Protein AF-A0A952RL62-F1 (afdb_monomer_lite)

Secondary structure (DSSP, 8-state):
--HHHHHHHHHHHHHHHHHHHHHHHHHHHHH-TT----HHHHHHHHHSHHHHHHHSTTTHHHHHHHHHSS--GGGHHHHHHHHHHHHHTTSS-HHHHHHHHHHHHHTT---HHHHHHHHHHHHHHSPPPP-PPPEEEEEE-STTEEEEEEEEEEETTTTEEEEEEEEEETTEEEEEEEEEEE-TTTTT-TTSTTHHHHHHHHHHHHHHHGGGTTT---

Sequence (218 aa):
MSSDFAKSWLDDDALARKRERVDVVADELERSPGAFDDPDLRRFIADHIVEIDAAAKGRWRRAMDLLSGWLHPELGHLIVVAGARVLRAGLASPDELRAWIRARRSHGWVDDSWVVPLEGIIEEHAPKPFAWPAFETPRPLDGGRSWTATFDSYDQHHEVCHYLVRIFEGEHRVGELMAEVGLEFAGDDWTAPGFLPELTERIARAAAATRSVAGSVA

pLDDT: mean 87.39, std 11.85, range [35.47, 98.5]

Structure (mmCIF, N/CA/C/O backbone):
data_AF-A0A952RL62-F1
#
_entry.id   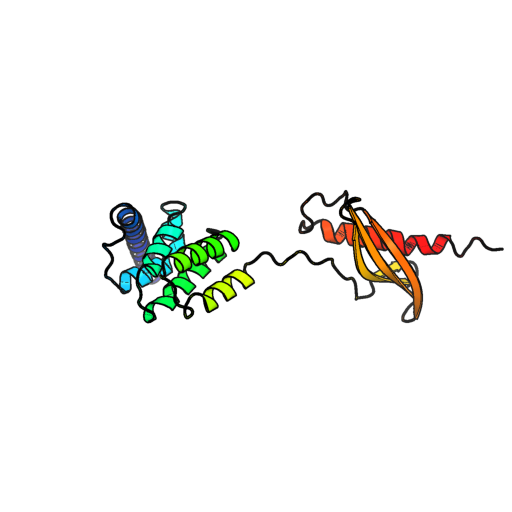AF-A0A952RL62-F1
#
loop_
_atom_site.group_PDB
_atom_site.id
_atom_site.type_symbol
_atom_site.label_atom_id
_atom_site.label_alt_id
_atom_site.label_comp_id
_atom_site.label_asym_id
_atom_site.label_entity_id
_atom_site.label_seq_id
_atom_site.pdbx_PDB_ins_code
_atom_site.Cartn_x
_atom_site.Cartn_y
_atom_site.Cartn_z
_atom_site.occupancy
_atom_site.B_iso_or_equiv
_atom_site.auth_seq_id
_atom_site.auth_comp_id
_atom_site.auth_asym_id
_atom_site.auth_atom_id
_atom_site.pdbx_PDB_model_num
ATOM 1 N N . MET A 1 1 ? 50.068 -7.725 -1.805 1.00 55.88 1 MET A N 1
ATOM 2 C CA . MET A 1 1 ? 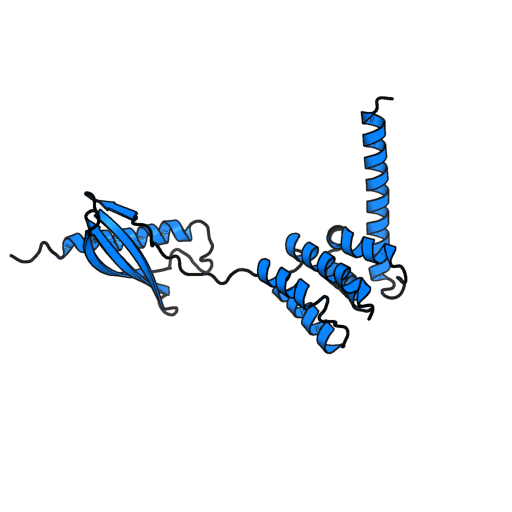48.669 -7.253 -1.892 1.00 55.88 1 MET A CA 1
ATOM 3 C C . MET A 1 1 ? 47.838 -8.101 -0.951 1.00 55.88 1 MET A C 1
ATOM 5 O O . MET A 1 1 ? 47.923 -9.317 -1.059 1.00 55.88 1 MET A O 1
ATOM 9 N N . SER A 1 2 ? 47.122 -7.492 -0.001 1.00 74.12 2 SER A N 1
ATOM 10 C CA . SER A 1 2 ? 46.172 -8.235 0.841 1.00 74.12 2 SER A CA 1
ATOM 11 C C . SER A 1 2 ? 44.994 -8.710 -0.015 1.00 74.12 2 SER A C 1
ATOM 13 O O . SER A 1 2 ? 44.588 -7.996 -0.934 1.00 74.12 2 SER A O 1
ATOM 15 N N . SER A 1 3 ? 44.443 -9.885 0.292 1.00 71.62 3 SER A N 1
ATOM 16 C CA . SER A 1 3 ? 43.243 -10.436 -0.357 1.00 71.62 3 SER A CA 1
ATOM 17 C C . SER A 1 3 ? 42.070 -9.445 -0.345 1.00 71.62 3 SER A C 1
ATOM 19 O O . SER A 1 3 ? 41.319 -9.364 -1.314 1.00 71.62 3 SER A O 1
ATOM 21 N N . ASP A 1 4 ? 41.959 -8.636 0.711 1.00 79.56 4 ASP A N 1
ATOM 22 C CA . ASP A 1 4 ? 40.889 -7.644 0.862 1.00 79.56 4 ASP A CA 1
ATOM 23 C C . ASP A 1 4 ? 41.017 -6.481 -0.129 1.00 79.56 4 ASP A C 1
ATOM 25 O O . ASP A 1 4 ? 40.018 -5.980 -0.635 1.00 79.56 4 ASP A O 1
ATOM 29 N N . PHE A 1 5 ? 42.250 -6.092 -0.474 1.00 73.56 5 PHE A N 1
ATOM 30 C CA . PHE A 1 5 ? 42.498 -5.035 -1.456 1.00 73.56 5 PHE A CA 1
ATOM 31 C C . PHE A 1 5 ? 42.121 -5.487 -2.872 1.00 73.56 5 PHE A C 1
ATOM 33 O O . PHE A 1 5 ? 41.500 -4.736 -3.616 1.00 73.56 5 PHE A O 1
ATOM 40 N N . ALA A 1 6 ? 42.466 -6.725 -3.242 1.00 56.62 6 ALA A N 1
ATOM 41 C CA . ALA A 1 6 ? 42.110 -7.278 -4.549 1.00 56.62 6 ALA A CA 1
ATOM 42 C C . ALA A 1 6 ? 40.590 -7.443 -4.702 1.00 56.62 6 ALA A C 1
ATOM 44 O O . ALA A 1 6 ? 40.053 -7.154 -5.767 1.00 56.62 6 ALA A O 1
ATOM 45 N N . LYS A 1 7 ? 39.899 -7.852 -3.630 1.00 70.44 7 LYS A N 1
ATOM 46 C CA . LYS A 1 7 ? 38.437 -7.939 -3.607 1.00 70.44 7 LYS A CA 1
ATOM 47 C C . LYS A 1 7 ? 37.783 -6.563 -3.764 1.00 70.44 7 LYS A C 1
ATOM 49 O O . LYS A 1 7 ? 36.968 -6.401 -4.660 1.00 70.44 7 LYS A O 1
ATOM 54 N N . SER A 1 8 ? 38.210 -5.572 -2.975 1.00 76.31 8 SER A N 1
ATOM 55 C CA . SER A 1 8 ? 37.704 -4.194 -3.080 1.00 76.31 8 SER A CA 1
ATOM 56 C C . SER A 1 8 ? 37.887 -3.623 -4.487 1.00 76.31 8 SER A C 1
ATOM 58 O O . SER A 1 8 ? 36.965 -3.036 -5.035 1.00 76.31 8 SER A O 1
ATOM 60 N N . TRP A 1 9 ? 39.056 -3.833 -5.100 1.00 71.88 9 TRP A N 1
ATOM 61 C CA . TRP A 1 9 ? 39.333 -3.327 -6.444 1.00 71.88 9 TRP A CA 1
ATOM 62 C C . TRP A 1 9 ? 38.469 -3.994 -7.529 1.00 71.88 9 TRP A C 1
ATOM 64 O O . TRP A 1 9 ? 38.011 -3.318 -8.447 1.00 71.88 9 TRP A O 1
ATOM 74 N N . LEU A 1 10 ? 38.219 -5.306 -7.424 1.00 64.12 10 LEU A N 1
ATOM 75 C CA . LEU A 1 10 ? 37.325 -6.020 -8.345 1.00 64.12 10 LEU A CA 1
ATOM 76 C C . LEU A 1 10 ? 35.863 -5.582 -8.185 1.00 64.12 10 LEU A C 1
ATOM 78 O O . LEU A 1 10 ? 35.156 -5.459 -9.185 1.00 64.12 10 LEU A O 1
ATOM 82 N N . ASP A 1 11 ? 35.428 -5.325 -6.950 1.00 82.75 11 ASP A N 1
ATOM 83 C CA . ASP A 1 11 ? 34.088 -4.812 -6.661 1.00 82.75 11 ASP A CA 1
ATOM 84 C C . ASP A 1 11 ? 33.907 -3.394 -7.251 1.00 82.75 11 ASP A C 1
ATOM 86 O O . ASP A 1 11 ? 32.888 -3.114 -7.888 1.00 82.75 11 ASP A O 1
ATOM 90 N N . ASP A 1 12 ? 34.923 -2.529 -7.135 1.00 76.88 12 ASP A N 1
ATOM 91 C CA . ASP A 1 12 ? 34.917 -1.166 -7.686 1.00 76.88 12 ASP A CA 1
ATOM 92 C C . ASP A 1 12 ? 34.893 -1.146 -9.229 1.00 76.88 12 ASP A C 1
ATOM 94 O O . ASP A 1 12 ? 34.115 -0.397 -9.828 1.00 76.88 12 ASP A O 1
ATOM 98 N N . ASP A 1 13 ? 35.698 -1.986 -9.893 1.00 74.94 13 ASP A N 1
ATOM 99 C CA . ASP A 1 13 ? 35.703 -2.107 -11.363 1.00 74.94 13 ASP A CA 1
ATOM 100 C C . ASP A 1 13 ? 34.364 -2.653 -11.888 1.00 74.94 13 ASP A C 1
ATOM 102 O O . ASP A 1 13 ? 33.808 -2.142 -12.864 1.00 74.94 13 ASP A O 1
ATOM 106 N N . ALA A 1 14 ? 33.781 -3.643 -11.203 1.00 77.94 14 ALA A N 1
ATOM 107 C CA . ALA A 1 14 ? 32.463 -4.167 -11.548 1.00 77.94 14 ALA A CA 1
ATOM 108 C C . ALA A 1 14 ? 31.363 -3.099 -11.416 1.00 77.94 14 ALA A C 1
ATOM 110 O O . ALA A 1 14 ? 30.495 -2.991 -12.290 1.00 77.94 14 ALA A O 1
ATOM 111 N N . LEU A 1 15 ? 31.410 -2.277 -10.363 1.00 78.19 15 LEU A N 1
ATOM 112 C CA . LEU A 1 15 ? 30.489 -1.155 -10.168 1.00 78.19 15 LEU A CA 1
ATOM 113 C C . LEU A 1 15 ? 30.647 -0.082 -11.251 1.00 78.19 15 LEU A C 1
ATOM 115 O O . LEU A 1 15 ? 29.638 0.408 -11.765 1.00 78.19 15 LEU A O 1
ATOM 119 N N . ALA A 1 16 ? 31.882 0.257 -11.630 1.00 79.62 16 ALA A N 1
ATOM 120 C CA . ALA A 1 16 ? 32.156 1.229 -12.686 1.00 79.62 16 ALA A CA 1
ATOM 121 C C . ALA A 1 16 ? 31.584 0.768 -14.035 1.00 79.62 16 ALA A C 1
ATOM 123 O O . ALA A 1 16 ? 30.832 1.510 -14.669 1.00 79.62 16 ALA A O 1
ATOM 124 N N . ARG A 1 17 ? 31.838 -0.490 -14.422 1.00 83.38 17 ARG A N 1
ATOM 125 C CA . ARG A 1 17 ? 31.289 -1.081 -15.655 1.00 83.38 17 ARG A CA 1
ATOM 126 C C . ARG A 1 17 ? 29.768 -1.175 -15.632 1.00 83.38 17 ARG A C 1
ATOM 128 O O . ARG A 1 17 ? 29.118 -0.941 -16.648 1.00 83.38 17 ARG A O 1
ATOM 135 N N . LYS A 1 18 ? 29.178 -1.506 -14.477 1.00 85.25 18 LYS A N 1
ATOM 136 C CA . LYS A 1 18 ? 27.719 -1.499 -14.304 1.00 85.25 18 LYS A CA 1
ATOM 137 C C . LYS A 1 18 ? 27.158 -0.100 -14.553 1.00 85.25 18 LYS A C 1
ATOM 139 O O . LYS A 1 18 ? 26.180 0.022 -15.284 1.00 85.25 18 LYS A O 1
ATOM 144 N N . ARG A 1 19 ? 27.758 0.933 -13.957 1.00 83.12 19 ARG A N 1
ATOM 145 C CA . ARG A 1 19 ? 27.309 2.323 -14.105 1.00 83.12 19 ARG A CA 1
ATOM 146 C C . ARG A 1 19 ? 27.406 2.797 -15.552 1.00 83.12 19 ARG A C 1
ATOM 148 O O . ARG A 1 19 ? 26.419 3.292 -16.076 1.00 83.12 19 ARG A O 1
ATOM 155 N N . GLU A 1 20 ? 28.540 2.555 -16.205 1.00 86.88 20 GLU A N 1
ATOM 156 C CA . GLU A 1 20 ? 28.722 2.857 -17.629 1.00 86.88 20 GLU A CA 1
ATOM 157 C C . GLU A 1 20 ? 27.645 2.174 -18.480 1.00 86.88 20 GLU A C 1
ATOM 159 O O . GLU A 1 20 ? 27.005 2.810 -19.314 1.00 86.88 20 GLU A O 1
ATOM 164 N N . ARG A 1 21 ? 27.370 0.890 -18.220 1.00 87.44 21 ARG A N 1
ATOM 165 C CA . ARG A 1 21 ? 26.320 0.159 -18.934 1.00 87.44 21 ARG A CA 1
ATOM 166 C C . ARG A 1 21 ? 24.920 0.716 -18.657 1.00 87.44 21 ARG A C 1
ATOM 168 O O . ARG A 1 21 ? 24.117 0.755 -19.581 1.00 87.44 21 ARG A O 1
ATOM 175 N N . VAL A 1 22 ? 24.615 1.150 -17.432 1.00 88.06 22 VAL A N 1
ATOM 176 C CA . VAL A 1 22 ? 23.342 1.825 -17.113 1.00 88.06 22 VAL A CA 1
ATOM 177 C C . VAL A 1 22 ? 23.202 3.110 -17.922 1.00 88.06 22 VAL A C 1
ATOM 179 O O . VAL A 1 22 ? 22.170 3.286 -18.563 1.00 88.06 22 VAL A O 1
ATOM 182 N N . ASP A 1 23 ? 24.232 3.957 -17.945 1.00 84.50 23 ASP A N 1
ATOM 183 C CA . ASP A 1 23 ? 24.208 5.234 -18.664 1.00 84.50 23 ASP A CA 1
ATOM 184 C C . ASP A 1 23 ? 24.026 5.013 -20.177 1.00 84.50 23 ASP A C 1
ATOM 186 O O . ASP A 1 23 ? 23.153 5.624 -20.792 1.00 84.50 23 ASP A O 1
ATOM 190 N N . VAL A 1 24 ? 24.755 4.054 -20.764 1.00 84.50 24 VAL A N 1
ATOM 191 C CA . VAL A 1 24 ? 24.608 3.671 -22.182 1.00 84.50 24 VAL A CA 1
ATOM 192 C C . VAL A 1 24 ? 23.189 3.195 -22.489 1.00 84.50 24 VAL A C 1
ATOM 194 O O . VAL A 1 24 ? 22.583 3.638 -23.462 1.00 84.50 24 VAL A O 1
ATOM 197 N N . VAL A 1 25 ? 22.634 2.302 -21.666 1.00 83.31 25 VAL A N 1
ATOM 198 C CA . VAL A 1 25 ? 21.269 1.794 -21.863 1.00 83.31 25 VAL A CA 1
ATOM 199 C C . VAL A 1 25 ? 20.248 2.912 -21.726 1.00 83.31 25 VAL A C 1
ATOM 201 O O . VAL A 1 25 ? 19.305 2.987 -22.513 1.00 83.31 25 VAL A O 1
ATOM 204 N N . ALA A 1 26 ? 20.433 3.791 -20.747 1.00 81.81 26 ALA A N 1
ATOM 205 C CA . ALA A 1 26 ? 19.548 4.910 -20.517 1.00 81.81 26 ALA A CA 1
ATOM 206 C C . ALA A 1 26 ? 19.555 5.865 -21.726 1.00 81.81 26 ALA A C 1
ATOM 208 O O . ALA A 1 26 ? 18.475 6.274 -22.153 1.00 81.81 26 ALA A O 1
ATOM 209 N N . ASP A 1 27 ? 20.724 6.194 -22.277 1.00 82.56 27 ASP A N 1
ATOM 210 C CA . ASP A 1 27 ? 20.873 7.047 -23.464 1.00 82.56 27 ASP A CA 1
ATOM 211 C C . ASP A 1 27 ? 20.273 6.406 -24.720 1.00 82.56 27 ASP A C 1
ATOM 213 O O . ASP A 1 27 ? 19.549 7.051 -25.481 1.00 82.56 27 ASP A O 1
ATOM 217 N N . GLU A 1 28 ? 20.531 5.120 -24.944 1.00 79.12 28 GLU A N 1
ATOM 218 C CA . GLU A 1 28 ? 20.019 4.411 -26.117 1.00 79.12 28 GLU A CA 1
ATOM 219 C C . GLU A 1 28 ? 18.494 4.208 -26.058 1.00 79.12 28 GLU A C 1
ATOM 221 O O . GLU A 1 28 ? 17.820 4.309 -27.086 1.00 79.12 28 GLU A O 1
ATOM 226 N N . LEU A 1 29 ? 17.912 4.058 -24.859 1.00 77.31 29 LEU A N 1
ATOM 227 C CA . LEU A 1 29 ? 16.455 4.108 -24.656 1.00 77.31 29 LEU A CA 1
ATOM 228 C C . LEU A 1 29 ? 15.830 5.440 -25.110 1.00 77.31 29 LEU A C 1
ATOM 230 O O . LEU A 1 29 ? 14.629 5.480 -25.386 1.00 77.31 29 LEU A O 1
ATOM 234 N N . GLU A 1 30 ? 16.595 6.533 -25.181 1.00 77.06 30 GLU A N 1
ATOM 235 C CA . GLU A 1 30 ? 16.109 7.798 -25.747 1.00 77.06 30 GLU A CA 1
ATOM 236 C C . GLU A 1 30 ? 16.232 7.861 -27.262 1.00 77.06 30 GLU A C 1
ATOM 238 O O . GLU A 1 30 ? 15.377 8.456 -27.919 1.00 77.06 30 GLU A O 1
ATOM 243 N N . ARG A 1 31 ? 17.298 7.275 -27.813 1.00 79.88 31 ARG A N 1
ATOM 244 C CA . ARG A 1 31 ? 17.635 7.398 -29.233 1.00 79.88 31 ARG A CA 1
ATOM 245 C C . ARG A 1 31 ? 16.878 6.408 -30.107 1.00 79.88 31 ARG A C 1
ATOM 247 O O . ARG A 1 31 ? 16.418 6.794 -31.179 1.00 79.88 31 ARG A O 1
ATOM 254 N N . SER A 1 32 ? 16.769 5.145 -29.689 1.00 74.19 32 SER A N 1
ATOM 255 C CA . SER A 1 32 ? 16.210 4.085 -30.533 1.00 74.19 32 SER A CA 1
ATOM 256 C C . SER A 1 32 ? 15.609 2.928 -29.717 1.00 74.19 32 SER A C 1
ATOM 258 O O . SER A 1 32 ? 16.299 1.965 -29.383 1.00 74.19 32 SER A O 1
ATOM 260 N N . PRO A 1 33 ? 14.289 2.944 -29.452 1.00 62.66 33 PRO A N 1
ATOM 261 C CA . PRO A 1 33 ? 13.628 1.889 -28.681 1.00 62.66 33 PRO A CA 1
ATOM 262 C C . PRO A 1 33 ? 13.653 0.505 -29.358 1.00 62.66 33 PRO A C 1
ATOM 264 O O . PRO A 1 33 ? 13.421 -0.504 -28.697 1.00 62.66 33 PRO A O 1
ATOM 267 N N . GLY A 1 34 ? 13.909 0.445 -30.670 1.00 63.97 34 GLY A N 1
ATOM 268 C CA . GLY A 1 34 ? 13.899 -0.789 -31.461 1.00 63.97 34 GLY A CA 1
ATOM 269 C C . GLY A 1 34 ? 15.258 -1.474 -31.628 1.00 63.97 34 GLY A C 1
ATOM 270 O O . GLY A 1 34 ? 15.309 -2.538 -32.232 1.00 63.97 34 GLY A O 1
ATOM 271 N N . ALA A 1 35 ? 16.355 -0.893 -31.131 1.00 60.75 35 ALA A N 1
ATOM 272 C CA . ALA A 1 35 ? 17.714 -1.375 -31.418 1.00 60.75 35 ALA A CA 1
ATOM 273 C C . ALA A 1 35 ? 18.144 -2.620 -30.618 1.00 60.75 35 ALA A C 1
ATOM 275 O O . ALA A 1 35 ? 19.250 -3.125 -30.795 1.00 60.75 35 ALA A O 1
ATOM 276 N N . PHE A 1 36 ? 17.298 -3.111 -29.717 1.00 67.38 36 PHE A N 1
ATOM 277 C CA . PHE A 1 36 ? 17.727 -4.008 -28.653 1.00 67.38 36 PHE A CA 1
ATOM 278 C C . PHE A 1 36 ? 17.251 -5.443 -28.861 1.00 67.38 36 PHE A C 1
ATOM 280 O O . PHE A 1 36 ? 16.404 -5.916 -28.102 1.00 67.38 36 PHE A O 1
ATOM 287 N N . ASP A 1 37 ? 17.821 -6.131 -29.859 1.00 71.00 37 ASP A N 1
ATOM 288 C CA . ASP A 1 37 ? 17.519 -7.543 -30.156 1.00 71.00 37 ASP A CA 1
ATOM 289 C C . ASP A 1 37 ? 18.296 -8.574 -29.290 1.00 71.00 37 ASP A C 1
ATOM 291 O O . ASP A 1 37 ? 18.709 -9.627 -29.769 1.00 71.00 37 ASP A O 1
ATOM 295 N N . ASP A 1 38 ? 18.607 -8.241 -28.029 1.00 82.81 38 ASP A N 1
ATOM 296 C CA . ASP A 1 38 ? 19.524 -9.026 -27.179 1.00 82.81 38 ASP A CA 1
ATOM 297 C C . ASP A 1 38 ? 18.859 -9.489 -25.858 1.00 82.81 38 ASP A C 1
ATOM 299 O O . ASP A 1 38 ? 18.538 -8.655 -24.998 1.00 82.81 38 ASP A O 1
ATOM 303 N N . PRO A 1 39 ? 18.668 -10.811 -25.646 1.00 83.44 39 PRO A N 1
ATOM 304 C CA . PRO A 1 39 ? 18.169 -11.382 -24.393 1.00 83.44 39 PRO A CA 1
ATOM 305 C C . PRO A 1 39 ? 18.967 -10.990 -23.142 1.00 83.44 39 PRO A C 1
ATOM 307 O O . PRO A 1 39 ? 18.370 -10.756 -22.085 1.00 83.44 39 PRO A O 1
ATOM 310 N N . ASP A 1 40 ? 20.294 -10.883 -23.236 1.00 86.12 40 ASP A N 1
ATOM 311 C CA . ASP A 1 40 ? 21.142 -10.556 -22.085 1.00 86.12 40 ASP A CA 1
ATOM 312 C C . ASP A 1 40 ? 20.983 -9.095 -21.680 1.00 86.12 40 ASP A C 1
ATOM 314 O O . ASP A 1 40 ? 20.960 -8.756 -20.491 1.00 86.12 40 ASP A O 1
ATOM 318 N N . LEU A 1 41 ? 20.805 -8.215 -22.663 1.00 86.25 41 LEU A N 1
ATOM 319 C CA . LEU A 1 41 ? 20.486 -6.824 -22.403 1.00 86.25 41 LEU A CA 1
ATOM 320 C C . LEU A 1 41 ? 19.111 -6.654 -21.750 1.00 86.25 41 LEU A C 1
ATOM 322 O O . LEU A 1 41 ? 18.954 -5.828 -20.856 1.00 86.25 41 LEU A O 1
ATOM 326 N N . ARG A 1 42 ? 18.114 -7.450 -22.134 1.00 86.75 42 ARG A N 1
ATOM 327 C CA . ARG A 1 42 ? 16.781 -7.400 -21.507 1.00 86.75 42 ARG A CA 1
ATOM 328 C C . ARG A 1 42 ? 16.817 -7.823 -20.054 1.00 86.75 42 ARG A C 1
ATOM 330 O O . ARG A 1 42 ? 16.206 -7.169 -19.210 1.00 86.75 42 ARG A O 1
ATOM 337 N N . ARG A 1 43 ? 17.556 -8.894 -19.760 1.00 90.69 43 ARG A N 1
ATOM 338 C CA . ARG A 1 43 ? 17.804 -9.312 -18.381 1.00 90.69 43 ARG A CA 1
ATOM 339 C C . ARG A 1 43 ? 18.478 -8.185 -17.604 1.00 90.69 43 ARG A C 1
ATOM 341 O O . ARG A 1 43 ? 17.997 -7.834 -16.534 1.00 90.69 43 ARG A O 1
ATOM 348 N N . PHE A 1 44 ? 19.498 -7.551 -18.185 1.00 91.69 44 PHE A N 1
ATOM 349 C CA . PHE A 1 44 ? 20.150 -6.387 -17.586 1.00 91.69 44 PHE A CA 1
ATOM 350 C C . PHE A 1 44 ? 19.166 -5.235 -17.315 1.00 91.69 44 PHE A C 1
ATOM 352 O O . PHE A 1 44 ? 19.168 -4.689 -16.215 1.00 91.69 44 PHE A O 1
ATOM 359 N N . ILE A 1 45 ? 18.290 -4.892 -18.267 1.00 91.19 45 ILE A N 1
ATOM 360 C CA . ILE A 1 45 ? 17.269 -3.846 -18.090 1.00 91.19 45 ILE A CA 1
ATOM 361 C C . ILE A 1 45 ? 16.321 -4.201 -16.943 1.00 91.19 45 ILE A C 1
ATOM 363 O O . ILE A 1 45 ? 16.088 -3.370 -16.071 1.00 91.19 45 ILE A O 1
ATOM 367 N N . ALA A 1 46 ? 15.795 -5.426 -16.909 1.00 92.62 46 ALA A N 1
ATOM 368 C CA . ALA A 1 46 ? 14.902 -5.858 -15.838 1.00 92.62 46 ALA A CA 1
ATOM 369 C C . ALA A 1 46 ? 15.600 -5.874 -14.466 1.00 92.62 46 ALA A C 1
ATOM 371 O O . ALA A 1 46 ? 14.983 -5.544 -13.449 1.00 92.62 46 ALA A O 1
ATOM 372 N N . ASP A 1 47 ? 16.889 -6.226 -14.438 1.00 93.75 47 ASP A N 1
ATOM 373 C CA . ASP A 1 47 ? 17.724 -6.257 -13.237 1.00 93.75 47 ASP A CA 1
ATOM 374 C C . ASP A 1 47 ? 18.146 -4.892 -12.713 1.00 93.75 47 ASP A C 1
ATOM 376 O O . ASP A 1 47 ? 18.330 -4.747 -11.502 1.00 93.75 47 ASP A O 1
ATOM 380 N N . HIS A 1 48 ? 18.202 -3.890 -13.588 1.00 94.62 48 HIS A N 1
ATOM 381 C CA . HIS A 1 48 ? 18.703 -2.558 -13.263 1.00 94.62 48 HIS A CA 1
ATOM 382 C C . HIS A 1 48 ? 17.723 -1.428 -13.583 1.00 94.62 48 HIS A C 1
ATOM 384 O O . HIS A 1 48 ? 18.128 -0.277 -13.722 1.00 94.62 48 HIS A O 1
ATOM 390 N N . ILE A 1 49 ? 16.425 -1.728 -13.695 1.00 94.31 49 ILE A N 1
ATOM 391 C CA . ILE A 1 49 ? 15.405 -0.732 -14.058 1.00 94.31 49 ILE A CA 1
ATOM 392 C C . ILE A 1 49 ? 15.359 0.454 -13.084 1.00 94.31 49 ILE A C 1
ATOM 394 O O . ILE A 1 49 ? 15.060 1.571 -13.497 1.00 94.31 49 ILE A O 1
ATOM 398 N N . VAL A 1 50 ? 15.695 0.233 -11.809 1.00 94.31 50 VAL A N 1
ATOM 399 C CA . VAL A 1 50 ? 15.726 1.290 -10.789 1.00 94.31 50 VAL A CA 1
ATOM 400 C C . VAL A 1 50 ? 16.904 2.229 -11.020 1.00 94.31 50 VAL A C 1
ATOM 402 O O . VAL A 1 50 ? 16.737 3.444 -10.988 1.00 94.31 50 VAL A O 1
ATOM 405 N N . GLU A 1 51 ? 18.086 1.684 -11.295 1.00 93.31 51 GLU A N 1
ATOM 406 C CA . GLU A 1 51 ? 19.277 2.468 -11.611 1.00 93.31 51 GLU A CA 1
ATOM 407 C C . GLU A 1 51 ? 19.137 3.205 -12.949 1.00 93.31 51 GLU A C 1
ATOM 409 O O . GLU A 1 51 ? 19.546 4.360 -13.054 1.00 93.31 51 GLU A O 1
ATOM 414 N N . ILE A 1 52 ? 18.505 2.574 -13.942 1.00 90.12 52 ILE A N 1
ATOM 415 C CA . ILE A 1 52 ? 18.189 3.196 -15.235 1.00 90.12 52 ILE A CA 1
ATOM 416 C C . ILE A 1 52 ? 17.224 4.376 -15.049 1.00 90.12 52 ILE A C 1
ATOM 418 O O . ILE A 1 52 ? 17.444 5.436 -15.633 1.00 90.12 52 ILE A O 1
ATOM 422 N N . ASP A 1 53 ? 16.180 4.235 -14.222 1.00 90.81 53 ASP A N 1
ATOM 423 C CA . ASP A 1 53 ? 15.269 5.348 -13.917 1.00 90.81 53 ASP A CA 1
ATOM 424 C C . ASP A 1 53 ? 15.950 6.442 -13.080 1.00 90.81 53 ASP A C 1
ATOM 426 O O . ASP A 1 53 ? 15.710 7.625 -13.294 1.00 90.81 53 ASP A O 1
ATOM 430 N N . ALA A 1 54 ? 16.857 6.081 -12.170 1.00 89.06 54 ALA A N 1
ATOM 431 C CA . ALA A 1 54 ? 17.614 7.056 -11.386 1.00 89.06 54 ALA A CA 1
ATOM 432 C C . ALA A 1 54 ? 18.549 7.916 -12.255 1.00 89.06 54 ALA A C 1
ATOM 434 O O . ALA A 1 54 ? 18.699 9.110 -11.990 1.00 89.06 54 ALA A O 1
ATOM 435 N N . ALA A 1 55 ? 19.148 7.334 -13.302 1.00 85.44 55 ALA A N 1
ATOM 436 C CA . ALA A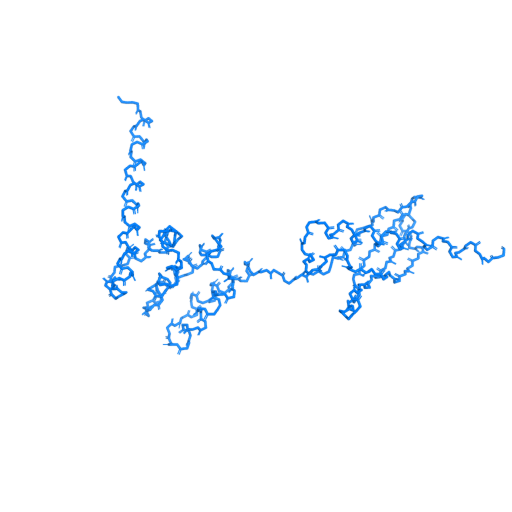 1 55 ? 19.955 8.070 -14.276 1.00 85.44 55 ALA A CA 1
ATOM 437 C C . ALA A 1 55 ? 19.112 9.069 -15.092 1.00 85.44 55 ALA A C 1
ATOM 439 O O . ALA A 1 55 ? 19.619 10.107 -15.518 1.00 85.44 55 ALA A O 1
ATOM 440 N N . ALA A 1 56 ? 17.814 8.794 -15.266 1.00 79.38 56 ALA A N 1
ATOM 441 C CA . ALA A 1 56 ? 16.867 9.716 -15.877 1.00 79.38 56 ALA A CA 1
ATOM 442 C C . ALA A 1 56 ? 15.412 9.396 -15.507 1.00 79.38 56 ALA A C 1
ATOM 444 O O . ALA A 1 56 ? 14.794 8.452 -16.010 1.00 79.38 56 ALA A O 1
ATOM 445 N N . LYS A 1 57 ? 14.858 10.247 -14.640 1.00 82.94 57 LYS A N 1
ATOM 446 C CA . LYS A 1 57 ? 13.567 10.040 -13.979 1.00 82.94 57 LYS A CA 1
ATOM 447 C C . LYS A 1 57 ? 12.425 9.783 -14.967 1.00 82.94 57 LYS A C 1
ATOM 449 O O . LYS A 1 57 ? 12.209 10.561 -15.897 1.00 82.94 57 LYS A O 1
ATOM 454 N N . GLY A 1 58 ? 11.640 8.737 -14.708 1.00 80.12 58 GLY A N 1
ATOM 455 C CA . GLY A 1 58 ? 10.458 8.368 -15.493 1.00 80.12 58 GLY A CA 1
ATOM 456 C C . GLY A 1 58 ? 10.745 7.468 -16.702 1.00 80.12 58 GLY A C 1
ATOM 457 O O . GLY A 1 58 ? 9.816 7.133 -17.445 1.00 80.12 58 GLY A O 1
ATOM 458 N N . ARG A 1 59 ? 12.000 7.046 -16.914 1.00 86.12 59 ARG A N 1
ATOM 459 C CA . ARG A 1 59 ? 12.374 6.094 -17.973 1.00 86.12 59 ARG A CA 1
ATOM 460 C C . ARG A 1 59 ? 11.943 4.655 -17.676 1.00 86.12 59 ARG A C 1
ATOM 462 O O . ARG A 1 59 ? 11.929 3.858 -18.616 1.00 86.12 59 ARG A O 1
ATOM 469 N N . TRP A 1 60 ? 11.493 4.317 -16.463 1.00 93.12 60 TRP A N 1
ATOM 470 C CA . TRP A 1 60 ? 10.963 2.981 -16.162 1.00 93.12 60 TRP A CA 1
ATOM 471 C C . TRP A 1 60 ? 9.839 2.576 -17.125 1.00 93.12 60 TRP A C 1
ATOM 473 O O . TRP A 1 60 ? 9.805 1.429 -17.563 1.00 93.12 60 TRP A O 1
ATOM 483 N N . ARG A 1 61 ? 8.966 3.513 -17.538 1.00 92.50 61 ARG A N 1
ATOM 484 C CA . ARG A 1 61 ? 7.900 3.227 -18.517 1.00 92.50 61 ARG A CA 1
ATOM 485 C C . ARG A 1 61 ? 8.491 2.791 -19.851 1.00 92.50 61 ARG A C 1
ATOM 487 O O . ARG A 1 61 ? 8.079 1.773 -20.381 1.00 92.50 61 ARG A O 1
ATOM 494 N N . ARG A 1 62 ? 9.508 3.498 -20.356 1.00 89.50 62 ARG A N 1
ATOM 495 C CA . ARG A 1 62 ? 10.193 3.140 -21.612 1.00 89.50 62 ARG A CA 1
ATOM 496 C C . ARG A 1 62 ? 10.914 1.796 -21.511 1.00 89.50 62 ARG A C 1
ATOM 498 O O . ARG A 1 62 ? 10.853 1.006 -22.447 1.00 89.50 62 ARG A O 1
ATOM 505 N N . ALA A 1 63 ? 11.555 1.518 -20.378 1.00 90.88 63 ALA A N 1
ATOM 506 C CA . ALA A 1 63 ? 12.181 0.225 -20.124 1.00 90.88 63 ALA A CA 1
ATOM 507 C C . ALA A 1 63 ? 11.139 -0.911 -20.122 1.00 90.88 63 ALA A C 1
ATOM 509 O O . ALA A 1 63 ? 11.322 -1.922 -20.796 1.00 90.88 63 ALA A O 1
ATOM 510 N N . MET A 1 64 ? 10.004 -0.719 -19.444 1.00 92.38 64 MET A N 1
ATOM 511 C CA . MET A 1 64 ? 8.881 -1.666 -19.445 1.00 92.38 64 MET A CA 1
ATOM 512 C C . MET A 1 64 ? 8.247 -1.822 -20.836 1.00 92.38 64 MET A C 1
ATOM 514 O O . MET A 1 64 ? 7.869 -2.924 -21.232 1.00 92.38 64 MET A O 1
ATOM 518 N N . ASP A 1 65 ? 8.153 -0.743 -21.611 1.00 89.81 65 ASP A N 1
ATOM 519 C CA . ASP A 1 65 ? 7.660 -0.761 -22.989 1.00 89.81 65 ASP A CA 1
ATOM 520 C C . ASP A 1 65 ? 8.558 -1.605 -23.895 1.00 89.81 65 ASP A C 1
ATOM 522 O O . ASP A 1 65 ? 8.056 -2.387 -24.697 1.00 89.81 65 ASP A O 1
ATOM 526 N N . LEU A 1 66 ? 9.876 -1.500 -23.728 1.00 87.19 66 LEU A N 1
ATOM 527 C CA . LEU A 1 66 ? 10.845 -2.328 -24.440 1.00 87.19 66 LEU A CA 1
ATOM 528 C C . LEU A 1 66 ? 10.735 -3.806 -24.047 1.00 87.19 66 LEU A C 1
ATOM 530 O O . LEU A 1 66 ? 10.777 -4.679 -24.916 1.00 87.19 66 LEU A O 1
ATOM 534 N N . LEU A 1 67 ? 10.563 -4.091 -22.752 1.00 88.31 67 LEU A N 1
ATOM 535 C CA . LEU A 1 67 ? 10.381 -5.459 -22.260 1.00 88.31 67 LEU A CA 1
ATOM 536 C C . LEU A 1 67 ? 9.071 -6.084 -22.773 1.00 88.31 67 LEU A C 1
ATOM 538 O O . LEU A 1 67 ? 9.047 -7.276 -23.065 1.00 88.31 67 LEU A O 1
ATOM 542 N N . SER A 1 68 ? 8.005 -5.287 -22.912 1.00 86.44 68 SER A N 1
ATOM 543 C CA . SER A 1 68 ? 6.654 -5.746 -23.285 1.00 86.44 68 SER A CA 1
ATOM 544 C C . SER A 1 68 ? 6.319 -5.666 -24.774 1.00 86.44 68 SER A C 1
ATOM 546 O O . SER A 1 68 ? 5.412 -6.358 -25.226 1.00 86.44 68 SER A O 1
ATOM 548 N N . GLY A 1 69 ? 7.027 -4.854 -25.564 1.00 77.69 69 GLY A N 1
ATOM 549 C CA . GLY A 1 69 ? 6.756 -4.672 -26.997 1.00 77.69 69 GLY A CA 1
ATOM 550 C C . GLY A 1 69 ? 7.028 -5.910 -27.856 1.00 77.69 69 GLY A C 1
ATOM 551 O O . GLY A 1 69 ? 6.913 -5.850 -29.076 1.00 77.69 69 GLY A O 1
ATOM 552 N N . TRP A 1 70 ? 7.441 -7.015 -27.240 1.00 68.00 70 TRP A N 1
ATOM 553 C CA . TRP A 1 70 ? 7.863 -8.237 -27.898 1.00 68.00 70 TRP A CA 1
ATOM 554 C C . TRP A 1 70 ? 6.978 -9.392 -27.445 1.00 68.00 70 TRP A C 1
ATOM 556 O O . TRP A 1 70 ? 6.923 -9.717 -26.261 1.00 68.00 70 TRP A O 1
ATOM 566 N N . LEU A 1 71 ? 6.309 -10.031 -28.403 1.00 63.59 71 LEU A N 1
ATOM 567 C CA . LEU A 1 71 ? 5.440 -11.193 -28.197 1.00 63.59 71 LEU A CA 1
ATOM 568 C C . LEU A 1 71 ? 6.276 -12.470 -27.990 1.00 63.59 71 LEU A C 1
ATOM 570 O O . LEU A 1 71 ? 6.162 -13.425 -28.750 1.00 63.59 71 LEU A O 1
ATOM 574 N N . HIS A 1 72 ? 7.146 -12.458 -26.981 1.00 75.06 72 HIS A N 1
ATOM 575 C CA . HIS A 1 72 ? 7.973 -13.588 -26.564 1.00 75.06 72 HIS A CA 1
ATOM 576 C C . HIS A 1 72 ? 7.534 -14.027 -25.162 1.00 75.06 72 HIS A C 1
ATOM 578 O O . HIS A 1 72 ? 7.996 -13.447 -24.171 1.00 75.06 72 HIS A O 1
ATOM 584 N N . PRO A 1 73 ? 6.616 -15.007 -25.051 1.00 72.19 73 PRO A N 1
ATOM 585 C CA . PRO A 1 73 ? 6.080 -15.470 -23.769 1.00 72.19 73 PRO A CA 1
ATOM 586 C C . PRO A 1 73 ? 7.171 -15.856 -22.757 1.00 72.19 73 PRO A C 1
ATOM 588 O O . PRO A 1 73 ? 7.031 -15.629 -21.556 1.00 72.19 73 PRO A O 1
ATOM 591 N N . GLU A 1 74 ? 8.308 -16.364 -23.236 1.00 78.88 74 GLU A N 1
ATOM 592 C CA . GLU A 1 74 ? 9.462 -16.760 -22.429 1.00 78.88 74 GLU A CA 1
ATOM 593 C C . GLU A 1 74 ? 10.108 -15.597 -21.658 1.00 78.88 74 GLU A C 1
ATOM 595 O O . GLU A 1 74 ? 10.781 -15.819 -20.649 1.00 78.88 74 GLU A O 1
ATOM 600 N N . LEU A 1 75 ? 9.864 -14.352 -22.071 1.00 82.44 75 LEU A N 1
ATOM 601 C CA . LEU A 1 75 ? 10.394 -13.150 -21.427 1.00 82.44 75 LEU A CA 1
ATOM 602 C C . LEU A 1 75 ? 9.396 -12.479 -20.479 1.00 82.44 75 LEU A C 1
ATOM 604 O O . LEU A 1 75 ? 9.762 -11.514 -19.807 1.00 82.44 75 LEU A O 1
ATOM 608 N N . GLY A 1 76 ? 8.177 -13.015 -20.343 1.00 88.12 76 GLY A N 1
ATOM 609 C CA . GLY A 1 76 ? 7.159 -12.480 -19.436 1.00 88.12 76 GLY A CA 1
ATOM 610 C C . GLY A 1 76 ? 7.651 -12.338 -17.990 1.00 88.12 76 GLY A C 1
ATOM 611 O O . GLY A 1 76 ? 7.366 -11.346 -17.320 1.00 88.12 76 GLY A O 1
ATOM 612 N N . HIS A 1 77 ? 8.497 -13.266 -17.530 1.00 91.81 77 HIS A N 1
ATOM 613 C CA . HIS A 1 77 ? 9.107 -13.203 -16.200 1.00 91.81 77 HIS A CA 1
ATOM 614 C C . HIS A 1 77 ? 9.956 -11.935 -15.975 1.00 91.81 77 HIS A C 1
ATOM 616 O O . HIS A 1 77 ? 9.971 -11.412 -14.862 1.00 91.81 77 HIS A O 1
ATOM 622 N N . LEU A 1 78 ? 10.622 -11.400 -17.009 1.00 93.00 78 LEU A N 1
ATOM 623 C CA . LEU A 1 78 ? 11.413 -10.168 -16.903 1.00 93.00 78 LEU A CA 1
ATOM 624 C C . LEU A 1 78 ? 10.522 -8.941 -16.679 1.00 93.00 78 LEU A C 1
ATOM 626 O O . LEU A 1 78 ? 10.899 -8.052 -15.919 1.00 93.00 78 LEU A O 1
ATOM 630 N N . ILE A 1 79 ? 9.327 -8.916 -17.281 1.00 93.44 79 ILE A N 1
ATOM 631 C CA . ILE A 1 79 ? 8.332 -7.854 -17.071 1.00 93.44 79 ILE A CA 1
ATOM 632 C C . ILE A 1 79 ? 7.852 -7.872 -15.616 1.00 93.44 79 ILE A C 1
ATOM 634 O O . ILE A 1 79 ? 7.812 -6.827 -14.968 1.00 93.44 79 ILE A O 1
ATOM 638 N N . VAL A 1 80 ? 7.543 -9.058 -15.078 1.00 94.94 80 VAL A N 1
ATOM 639 C CA . VAL A 1 80 ? 7.122 -9.228 -13.675 1.00 94.94 80 VAL A CA 1
ATOM 640 C C . VAL A 1 80 ? 8.215 -8.745 -12.721 1.00 94.94 80 VAL A C 1
ATOM 642 O O . VAL A 1 80 ? 7.957 -7.967 -11.804 1.00 94.94 80 VAL A O 1
ATOM 645 N N . VAL A 1 81 ? 9.454 -9.173 -12.965 1.00 95.50 81 VAL A N 1
ATOM 646 C CA . VAL A 1 81 ? 10.628 -8.816 -12.166 1.00 95.50 81 VAL A CA 1
ATOM 647 C C . VAL A 1 81 ? 10.887 -7.303 -12.183 1.00 95.50 81 VAL A C 1
ATOM 649 O O . VAL A 1 81 ? 11.075 -6.696 -11.125 1.00 95.50 81 VAL A O 1
ATOM 652 N N . ALA A 1 82 ? 10.849 -6.679 -13.361 1.00 95.62 82 ALA A N 1
ATOM 653 C CA . ALA A 1 82 ? 11.020 -5.239 -13.512 1.00 95.62 82 ALA A CA 1
ATOM 654 C C . ALA A 1 82 ? 9.884 -4.455 -12.830 1.00 95.62 82 ALA A C 1
ATOM 656 O O . ALA A 1 82 ? 10.150 -3.537 -12.053 1.00 95.62 82 ALA A O 1
ATOM 657 N N . GLY A 1 83 ? 8.627 -4.859 -13.040 1.00 96.38 83 GLY A N 1
ATOM 658 C CA . GLY A 1 83 ? 7.456 -4.234 -12.419 1.00 96.38 83 GLY A CA 1
ATOM 659 C C . GLY A 1 83 ? 7.480 -4.305 -10.889 1.00 96.38 83 GLY A C 1
ATOM 660 O O . GLY A 1 83 ? 7.212 -3.309 -10.217 1.00 96.38 83 GLY A O 1
ATOM 661 N N . ALA A 1 84 ? 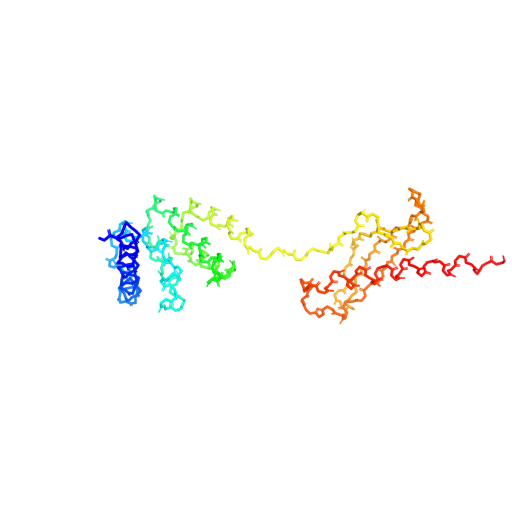7.897 -5.441 -10.323 1.00 96.81 84 ALA A N 1
ATOM 662 C CA . ALA A 1 84 ? 8.072 -5.593 -8.880 1.00 96.81 84 ALA A CA 1
ATOM 663 C C . ALA A 1 84 ? 9.136 -4.640 -8.314 1.00 96.81 84 ALA A C 1
ATOM 665 O O . ALA A 1 84 ? 8.943 -4.053 -7.248 1.00 96.81 84 ALA A O 1
ATOM 666 N N . ARG A 1 85 ? 10.259 -4.461 -9.021 1.00 97.19 85 ARG A N 1
ATOM 667 C CA . ARG A 1 85 ? 11.312 -3.517 -8.616 1.00 97.19 85 ARG A CA 1
ATOM 668 C C . ARG A 1 85 ? 10.833 -2.069 -8.680 1.00 97.19 85 ARG A C 1
ATOM 670 O O . ARG A 1 85 ? 11.092 -1.322 -7.742 1.00 97.19 85 ARG A O 1
ATOM 677 N N . VAL A 1 86 ? 10.101 -1.700 -9.732 1.00 96.31 86 VAL A N 1
ATOM 678 C CA . VAL A 1 86 ? 9.492 -0.368 -9.888 1.00 96.31 86 VAL A CA 1
ATOM 679 C C . VAL A 1 86 ? 8.564 -0.042 -8.712 1.00 96.31 86 VAL A C 1
ATOM 681 O O . VAL A 1 86 ? 8.691 1.037 -8.133 1.00 96.31 86 VAL A O 1
ATOM 684 N N . LEU A 1 87 ? 7.693 -0.978 -8.309 1.00 95.06 87 LEU A N 1
ATOM 685 C CA . LEU A 1 87 ? 6.799 -0.801 -7.156 1.00 95.06 87 LEU A CA 1
ATOM 686 C C . LEU A 1 87 ? 7.568 -0.678 -5.836 1.00 95.06 87 LEU A C 1
ATOM 688 O O . LEU A 1 87 ? 7.353 0.267 -5.083 1.00 95.06 87 LEU A O 1
ATOM 692 N N . ARG A 1 88 ? 8.499 -1.602 -5.561 1.00 94.38 88 ARG A N 1
ATOM 693 C CA . ARG A 1 88 ? 9.279 -1.608 -4.307 1.00 94.38 88 ARG A CA 1
ATOM 694 C C . ARG A 1 88 ? 10.152 -0.368 -4.140 1.00 94.38 88 ARG A C 1
ATOM 696 O O . ARG A 1 88 ? 10.361 0.077 -3.017 1.00 94.38 88 ARG A O 1
ATOM 703 N N . ALA A 1 89 ? 10.668 0.173 -5.241 1.00 94.31 89 ALA A N 1
ATOM 704 C CA . ALA A 1 89 ? 11.461 1.396 -5.243 1.00 94.31 89 ALA A CA 1
ATOM 705 C C . ALA A 1 89 ? 10.605 2.678 -5.227 1.00 94.31 89 ALA A C 1
ATOM 707 O O . ALA A 1 89 ? 11.164 3.770 -5.168 1.00 94.31 89 ALA A O 1
ATOM 708 N N . GLY A 1 90 ? 9.270 2.571 -5.292 1.00 93.56 90 GLY A N 1
ATOM 709 C CA . GLY A 1 90 ? 8.367 3.723 -5.324 1.00 93.56 90 GLY A CA 1
ATOM 710 C C . GLY A 1 90 ? 8.462 4.554 -6.609 1.00 93.56 90 GLY A C 1
ATOM 711 O O . GLY A 1 90 ? 8.121 5.734 -6.598 1.00 93.56 90 GLY A O 1
ATOM 712 N N . LEU A 1 91 ? 8.941 3.964 -7.711 1.00 94.56 91 LEU A N 1
ATOM 713 C CA . LEU A 1 91 ? 9.073 4.647 -9.007 1.00 94.56 91 LEU A CA 1
ATOM 714 C C . LEU A 1 91 ? 7.738 4.759 -9.758 1.00 94.56 91 LEU A C 1
ATOM 716 O O . LEU A 1 91 ? 7.596 5.604 -10.643 1.00 94.56 91 LEU A O 1
ATOM 720 N N . ALA A 1 92 ? 6.771 3.907 -9.408 1.00 95.44 92 ALA A N 1
ATOM 721 C CA . ALA A 1 92 ? 5.391 3.982 -9.867 1.00 95.44 92 ALA A CA 1
A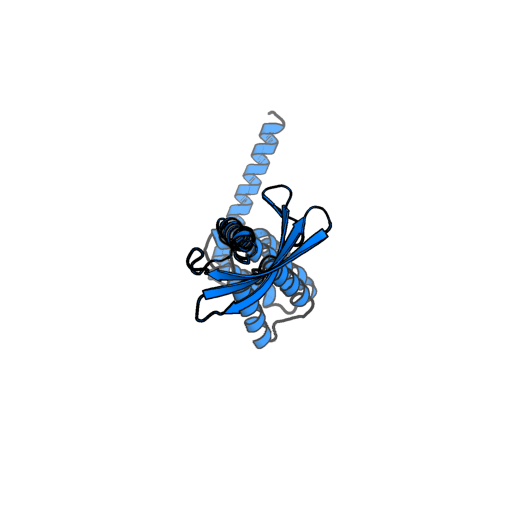TOM 722 C C . ALA A 1 92 ? 4.438 3.613 -8.733 1.00 95.44 92 ALA A C 1
ATOM 724 O O . ALA A 1 92 ? 4.731 2.715 -7.938 1.00 95.44 92 ALA A O 1
ATOM 725 N N . SER A 1 93 ? 3.268 4.248 -8.701 1.00 94.25 93 SER A N 1
ATOM 726 C CA . SER A 1 93 ? 2.173 3.763 -7.863 1.00 94.25 93 SER A CA 1
ATOM 727 C C . SER A 1 93 ? 1.540 2.485 -8.451 1.00 94.25 93 SER A C 1
ATOM 729 O O . SER A 1 93 ? 1.615 2.246 -9.665 1.00 94.25 93 SER A O 1
ATOM 731 N N . PRO A 1 94 ? 0.852 1.675 -7.625 1.00 95.31 94 PRO A N 1
ATOM 732 C CA . PRO A 1 94 ? 0.011 0.570 -8.090 1.00 95.31 94 PRO A CA 1
ATOM 733 C C . PRO A 1 94 ? -0.937 0.979 -9.229 1.00 95.31 94 PRO A C 1
ATOM 735 O O . PRO A 1 94 ? -1.068 0.265 -10.224 1.00 95.31 94 PRO A O 1
ATOM 738 N N . ASP A 1 95 ? -1.544 2.163 -9.141 1.00 94.00 95 ASP A N 1
ATOM 739 C CA . ASP A 1 95 ? -2.492 2.651 -10.145 1.00 94.00 95 ASP A CA 1
ATOM 740 C C . ASP A 1 95 ? -1.825 3.079 -11.449 1.00 94.00 95 ASP A C 1
ATOM 742 O O . ASP A 1 95 ? -2.370 2.831 -12.529 1.00 94.00 95 ASP A O 1
ATOM 746 N N . GLU A 1 96 ? -0.631 3.668 -11.376 1.00 95.06 96 GLU A N 1
ATOM 747 C CA . GLU A 1 96 ? 0.166 3.973 -12.561 1.00 95.06 96 GLU A CA 1
ATOM 748 C C . GLU A 1 96 ? 0.558 2.705 -13.316 1.00 95.06 96 GLU A C 1
ATOM 750 O O . GLU A 1 96 ? 0.462 2.671 -14.548 1.00 95.06 96 GLU A O 1
ATOM 755 N N . LEU A 1 97 ? 0.958 1.653 -12.595 1.00 95.50 97 LEU A N 1
ATOM 756 C CA . LEU A 1 97 ? 1.339 0.388 -13.211 1.00 95.50 97 LEU A CA 1
ATOM 757 C C . LEU A 1 97 ? 0.119 -0.342 -13.793 1.00 95.50 97 LEU A C 1
ATOM 759 O O . LEU A 1 97 ? 0.183 -0.825 -14.923 1.00 95.50 97 LEU A O 1
ATOM 763 N N . ARG A 1 98 ? -1.036 -0.321 -13.108 1.00 95.38 98 ARG A N 1
ATOM 764 C CA . ARG A 1 98 ? -2.314 -0.800 -13.673 1.00 95.38 98 ARG A CA 1
ATOM 765 C C . ARG A 1 98 ? -2.700 -0.030 -14.936 1.00 95.38 98 ARG A C 1
ATOM 767 O O . ARG A 1 98 ? -3.146 -0.629 -15.913 1.00 95.38 98 ARG A O 1
ATOM 774 N N . ALA A 1 99 ? -2.541 1.294 -14.941 1.00 95.12 99 ALA A N 1
ATOM 775 C CA . ALA A 1 99 ? -2.816 2.114 -16.118 1.00 95.12 99 ALA A CA 1
ATOM 776 C C . ALA A 1 99 ? -1.897 1.745 -17.291 1.00 95.12 99 ALA A C 1
ATOM 778 O O . ALA A 1 99 ? -2.368 1.648 -18.425 1.00 95.12 99 ALA A O 1
ATOM 779 N N . TRP A 1 100 ? -0.620 1.476 -17.014 1.00 94.75 100 TRP A N 1
ATOM 780 C CA . TRP A 1 100 ? 0.327 0.983 -18.008 1.00 94.75 100 TRP A CA 1
ATOM 781 C C . TRP A 1 100 ? -0.081 -0.394 -18.569 1.00 94.75 100 TRP A C 1
ATOM 783 O O . TRP A 1 100 ? -0.163 -0.534 -19.789 1.00 94.75 100 TRP A O 1
ATOM 793 N N . ILE A 1 101 ? -0.449 -1.370 -17.726 1.00 94.00 101 ILE A N 1
ATOM 794 C CA . ILE A 1 101 ? -0.947 -2.692 -18.170 1.00 94.00 101 ILE A CA 1
ATOM 795 C C . ILE A 1 101 ? -2.176 -2.537 -19.077 1.00 94.00 101 ILE A C 1
ATOM 797 O O . ILE A 1 101 ? -2.235 -3.128 -20.158 1.00 94.00 101 ILE A O 1
ATOM 801 N N . ARG A 1 102 ? -3.149 -1.702 -18.680 1.00 93.81 102 ARG A N 1
ATOM 802 C CA . ARG A 1 102 ? -4.353 -1.430 -19.486 1.00 93.81 102 ARG A CA 1
ATOM 803 C C . ARG A 1 102 ? -4.006 -0.847 -20.854 1.00 93.81 102 ARG A C 1
ATOM 805 O O . ARG A 1 102 ? -4.570 -1.285 -21.855 1.00 93.81 102 ARG A O 1
ATOM 812 N N . ALA A 1 103 ? -3.063 0.094 -20.899 1.00 91.69 103 ALA A N 1
ATOM 813 C CA . ALA A 1 103 ? -2.580 0.658 -22.153 1.00 91.69 103 ALA A CA 1
ATOM 814 C C . ALA A 1 103 ? -1.904 -0.407 -23.028 1.00 91.69 103 ALA A C 1
ATOM 816 O O . ALA A 1 103 ? -2.106 -0.415 -24.234 1.00 91.69 103 ALA A O 1
ATOM 817 N N . ARG A 1 104 ? -1.152 -1.358 -22.464 1.00 90.31 104 ARG A N 1
ATOM 818 C CA . ARG A 1 104 ? -0.578 -2.462 -23.255 1.00 90.31 104 ARG A CA 1
ATOM 819 C C . ARG A 1 104 ? -1.664 -3.388 -23.799 1.00 90.31 104 ARG A C 1
ATOM 821 O O . ARG A 1 104 ? -1.603 -3.780 -24.965 1.00 90.31 104 ARG A O 1
ATOM 828 N N . ARG A 1 105 ? -2.700 -3.670 -22.999 1.00 89.19 105 ARG A N 1
ATOM 829 C CA . ARG A 1 105 ? -3.809 -4.564 -23.379 1.00 89.19 105 ARG A CA 1
ATOM 830 C C . ARG A 1 105 ? -4.581 -4.024 -24.576 1.00 89.19 105 ARG A C 1
ATOM 832 O O . ARG A 1 105 ? -4.919 -4.799 -25.463 1.00 89.19 105 ARG A O 1
ATOM 839 N N . SER A 1 106 ? -4.772 -2.706 -24.666 1.00 85.88 106 SER A N 1
ATOM 840 C CA . SER A 1 106 ? -5.430 -2.091 -25.827 1.00 85.88 106 SER A CA 1
ATOM 841 C C . SER A 1 106 ? -4.637 -2.213 -27.134 1.00 85.88 106 SER A C 1
ATOM 843 O O . SER A 1 106 ? -5.232 -2.118 -28.201 1.00 85.88 106 SER A O 1
ATOM 845 N N . HIS A 1 107 ? -3.319 -2.430 -27.070 1.00 83.12 107 HIS A N 1
ATOM 846 C CA . HIS A 1 107 ? -2.454 -2.614 -28.243 1.00 83.12 107 HIS A CA 1
ATOM 847 C C . HIS A 1 107 ? -2.246 -4.094 -28.616 1.00 83.12 107 HIS A C 1
ATOM 849 O O . HIS A 1 107 ? -1.526 -4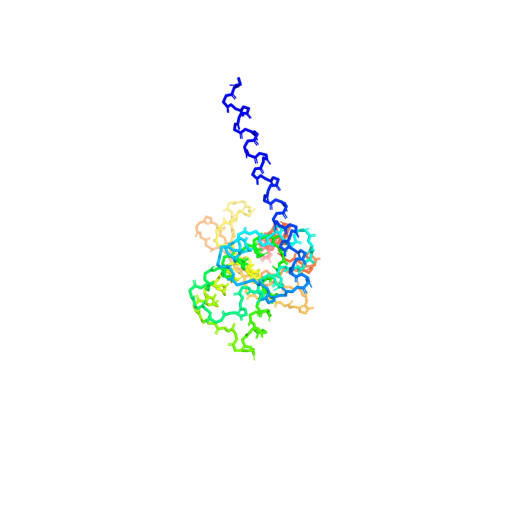.385 -29.566 1.00 83.12 107 HIS A O 1
ATOM 855 N N . GLY A 1 108 ? -2.858 -5.036 -27.884 1.00 81.88 108 GLY A N 1
ATOM 856 C CA . GLY A 1 108 ? -2.675 -6.476 -28.106 1.00 81.88 108 GLY A CA 1
ATOM 857 C C . GLY A 1 108 ? -1.289 -6.998 -27.707 1.00 81.88 108 GLY A C 1
ATOM 858 O O . GLY A 1 108 ? -0.897 -8.079 -28.131 1.00 81.88 108 GLY A O 1
ATOM 859 N N . TRP A 1 109 ? -0.536 -6.242 -26.903 1.00 78.88 109 TRP A N 1
ATOM 860 C CA . TRP A 1 109 ? 0.837 -6.566 -26.487 1.00 78.88 109 TRP A CA 1
ATOM 861 C C . TRP A 1 109 ? 0.884 -7.177 -25.088 1.00 78.88 109 TRP A C 1
ATOM 863 O O . TRP A 1 109 ? 1.657 -6.746 -24.232 1.00 78.88 109 TRP A O 1
ATOM 873 N N . VAL A 1 110 ? -0.026 -8.109 -24.810 1.00 82.12 110 VAL A N 1
ATOM 874 C CA . VAL A 1 110 ? -0.248 -8.623 -23.459 1.00 82.12 110 VAL A CA 1
ATOM 875 C C . VAL A 1 110 ? -0.477 -10.117 -23.480 1.00 82.12 110 VAL A C 1
ATOM 877 O O . VAL A 1 110 ? -1.236 -10.617 -24.304 1.00 82.12 110 VAL A O 1
ATOM 880 N N . ASP A 1 111 ? 0.169 -10.793 -22.537 1.00 83.56 111 ASP A N 1
ATOM 881 C CA . ASP A 1 111 ? 0.036 -12.218 -22.286 1.00 83.56 111 ASP A CA 1
ATOM 882 C C . ASP A 1 111 ? -0.275 -12.409 -20.794 1.00 83.56 111 ASP A C 1
ATOM 884 O O . ASP A 1 111 ? 0.364 -11.800 -19.927 1.00 83.56 111 ASP A O 1
ATOM 888 N N . ASP A 1 112 ? -1.278 -13.231 -20.485 1.00 88.44 112 ASP A N 1
ATOM 889 C CA . ASP A 1 112 ? -1.721 -13.454 -19.106 1.00 88.44 112 ASP A CA 1
ATOM 890 C C . ASP A 1 112 ? -0.621 -14.084 -18.230 1.00 88.44 112 ASP A C 1
ATOM 892 O O . ASP A 1 112 ? -0.636 -13.904 -17.011 1.00 88.44 112 ASP A O 1
ATOM 896 N N . SER A 1 113 ? 0.380 -14.742 -18.833 1.00 88.50 113 SER A N 1
ATOM 897 C CA . SER A 1 113 ? 1.534 -15.329 -18.139 1.00 88.50 113 SER A CA 1
ATOM 898 C C . SER A 1 113 ? 2.381 -14.317 -17.369 1.00 88.50 113 SER A C 1
ATOM 900 O O . SER A 1 113 ? 3.030 -14.704 -16.398 1.00 88.50 113 SER A O 1
ATOM 902 N N . TRP A 1 114 ? 2.374 -13.035 -17.750 1.00 90.69 114 TRP A N 1
ATOM 903 C CA . TRP A 1 114 ? 3.051 -11.979 -16.989 1.00 90.69 114 TRP A CA 1
ATOM 904 C C . TRP A 1 114 ? 2.089 -10.988 -16.343 1.00 90.69 114 TRP A C 1
ATOM 906 O O . TRP A 1 114 ? 2.428 -10.425 -15.301 1.00 90.69 114 TRP A O 1
ATOM 916 N N . VAL A 1 115 ? 0.885 -10.797 -16.894 1.00 92.62 115 VAL A N 1
ATOM 917 C CA . VAL A 1 115 ? -0.111 -9.909 -16.276 1.00 92.62 115 VAL A CA 1
ATOM 918 C C . VAL A 1 115 ? -0.573 -10.447 -14.942 1.00 92.62 115 VAL A C 1
ATOM 920 O O . VAL A 1 115 ? -0.508 -9.717 -13.962 1.00 92.62 115 VAL A O 1
ATOM 923 N N . VAL A 1 116 ? -1.015 -11.705 -14.887 1.00 94.12 116 VAL A N 1
ATOM 924 C CA . VAL A 1 116 ? -1.616 -12.259 -13.668 1.00 94.12 116 VAL A CA 1
ATOM 925 C C . VAL A 1 116 ? -0.624 -12.228 -12.495 1.00 94.12 116 VAL A C 1
ATOM 927 O O . VAL A 1 116 ? -0.993 -11.732 -11.428 1.00 94.12 116 VAL A O 1
ATOM 930 N N . PRO A 1 117 ? 0.649 -12.655 -12.653 1.00 95.81 117 PRO A N 1
ATOM 931 C CA . PRO A 1 117 ? 1.629 -12.518 -11.578 1.00 95.81 117 PRO A CA 1
ATOM 932 C C . PRO A 1 117 ? 1.910 -11.062 -11.197 1.00 95.81 117 PRO A C 1
ATOM 934 O O . PRO A 1 117 ? 2.018 -10.754 -10.012 1.00 95.81 117 PRO A O 1
ATOM 937 N N . LEU A 1 118 ? 2.023 -10.154 -12.175 1.00 95.00 118 LEU A N 1
ATOM 938 C CA . LEU A 1 118 ? 2.300 -8.747 -11.889 1.00 95.00 118 LEU A CA 1
ATOM 939 C C . LEU A 1 118 ? 1.123 -8.061 -11.184 1.00 95.00 118 LEU A C 1
ATOM 941 O O . LEU A 1 118 ? 1.351 -7.277 -10.270 1.00 95.00 118 LEU A O 1
ATOM 945 N N . GLU A 1 119 ? -0.119 -8.372 -11.555 1.00 95.44 119 GLU A N 1
ATOM 946 C CA . GLU A 1 119 ? -1.323 -7.905 -10.860 1.00 95.44 119 GLU A CA 1
ATOM 947 C C . GLU A 1 119 ? -1.365 -8.399 -9.410 1.00 95.44 119 GLU A C 1
ATOM 949 O O . GLU A 1 119 ? -1.700 -7.616 -8.523 1.00 95.44 119 GLU A O 1
ATOM 954 N N . GLY A 1 120 ? -0.936 -9.638 -9.143 1.00 95.38 120 GLY A N 1
ATOM 955 C CA . GLY A 1 120 ? -0.763 -10.135 -7.775 1.00 95.38 120 GLY A CA 1
ATOM 956 C C . GLY A 1 120 ? 0.224 -9.290 -6.964 1.00 95.38 120 GLY A C 1
ATOM 957 O O . GLY A 1 120 ? -0.086 -8.865 -5.854 1.00 95.38 120 GLY A O 1
ATOM 958 N N . ILE A 1 121 ? 1.381 -8.957 -7.545 1.00 95.88 121 ILE A N 1
ATOM 959 C CA . ILE A 1 121 ? 2.385 -8.096 -6.894 1.00 95.88 121 ILE A CA 1
ATOM 960 C C . ILE A 1 121 ? 1.850 -6.672 -6.696 1.00 95.88 121 ILE A C 1
ATOM 962 O O . ILE A 1 121 ? 2.081 -6.067 -5.650 1.00 95.88 121 ILE A O 1
ATOM 966 N N . ILE A 1 122 ? 1.136 -6.127 -7.684 1.00 95.31 122 ILE A N 1
ATOM 967 C CA . ILE A 1 122 ? 0.477 -4.821 -7.578 1.00 95.31 122 ILE A CA 1
ATOM 968 C C . ILE A 1 122 ? -0.492 -4.815 -6.400 1.00 95.31 122 ILE A C 1
ATOM 970 O O . ILE A 1 122 ? -0.503 -3.841 -5.660 1.00 95.31 122 ILE A O 1
ATOM 974 N N . GLU A 1 123 ? -1.279 -5.873 -6.210 1.00 92.62 123 GLU A N 1
ATOM 975 C CA . GLU A 1 123 ? -2.241 -5.968 -5.111 1.00 92.62 123 GLU A CA 1
ATOM 976 C C . GLU A 1 123 ? -1.553 -6.041 -3.741 1.00 92.62 123 GLU A C 1
ATOM 978 O O . GLU A 1 123 ? -1.988 -5.392 -2.795 1.00 92.62 123 GLU A O 1
ATOM 983 N N . GLU A 1 124 ? -0.423 -6.744 -3.638 1.00 91.00 124 GLU A N 1
ATOM 984 C CA . GLU A 1 124 ? 0.392 -6.766 -2.414 1.00 91.00 124 GLU A CA 1
ATOM 985 C C . GLU A 1 124 ? 0.951 -5.384 -2.038 1.00 91.00 124 GLU A C 1
ATOM 987 O O . GLU A 1 124 ? 1.146 -5.102 -0.854 1.00 91.00 124 GLU A O 1
ATOM 992 N N . HIS A 1 125 ? 1.213 -4.533 -3.036 1.00 89.75 125 HIS A N 1
ATOM 993 C CA . HIS A 1 125 ? 1.739 -3.173 -2.857 1.00 89.75 125 HIS A CA 1
ATOM 994 C C . HIS A 1 125 ? 0.649 -2.100 -2.932 1.00 89.75 125 HIS A C 1
ATOM 996 O O . HIS A 1 125 ? 0.934 -0.919 -2.720 1.00 89.75 125 HIS A O 1
ATOM 1002 N N . ALA A 1 126 ? -0.589 -2.483 -3.251 1.00 86.19 126 ALA A N 1
ATOM 1003 C CA . ALA A 1 126 ? -1.712 -1.574 -3.238 1.00 86.19 126 ALA A CA 1
ATOM 1004 C C . ALA A 1 126 ? -1.891 -1.063 -1.807 1.00 86.19 126 ALA A C 1
ATOM 1006 O O . ALA A 1 126 ? -1.800 -1.853 -0.859 1.00 86.19 126 ALA A O 1
ATOM 1007 N N . PRO A 1 127 ? -2.138 0.246 -1.614 1.00 77.25 127 PRO A N 1
ATOM 1008 C CA . PRO A 1 127 ? -2.582 0.714 -0.317 1.00 77.25 127 PRO A CA 1
ATOM 1009 C C . PRO A 1 127 ? -3.832 -0.089 0.032 1.00 77.25 127 PRO A C 1
ATOM 1011 O O . PRO A 1 127 ? -4.832 -0.050 -0.690 1.00 77.25 127 PRO A O 1
ATOM 1014 N N . LYS A 1 128 ? -3.747 -0.881 1.104 1.00 76.19 128 LYS A N 1
ATOM 1015 C CA . LYS A 1 128 ? -4.916 -1.607 1.584 1.00 76.19 128 LYS A CA 1
ATOM 1016 C C . LYS A 1 128 ? -5.971 -0.560 1.924 1.00 76.19 128 LYS A C 1
ATOM 1018 O O . LYS A 1 128 ? -5.615 0.443 2.550 1.00 76.19 128 LYS A O 1
ATOM 1023 N N . PRO A 1 129 ? -7.235 -0.759 1.515 1.00 76.81 129 PRO A N 1
ATOM 1024 C CA . PRO A 1 129 ? -8.291 0.149 1.919 1.00 76.81 129 PRO A CA 1
ATOM 1025 C C . PRO A 1 129 ? -8.247 0.277 3.439 1.00 76.81 129 PRO A C 1
ATOM 1027 O O . PRO A 1 129 ? -8.083 -0.724 4.146 1.00 76.81 129 PRO A O 1
ATOM 1030 N N . PHE A 1 130 ? -8.327 1.513 3.928 1.00 82.50 130 PHE A N 1
ATOM 1031 C CA . PHE A 1 130 ? -8.382 1.756 5.358 1.00 82.50 130 PHE A CA 1
ATOM 1032 C C . PHE A 1 130 ? -9.551 0.955 5.941 1.00 82.50 130 PHE A C 1
ATOM 1034 O O . PHE A 1 130 ? -10.684 1.048 5.467 1.00 82.50 130 PHE A O 1
ATOM 1041 N N . ALA A 1 131 ? -9.253 0.144 6.951 1.00 89.25 131 ALA A N 1
ATOM 1042 C CA . ALA A 1 131 ? -10.244 -0.615 7.686 1.00 89.25 131 ALA A CA 1
ATOM 1043 C C . ALA A 1 131 ? -10.370 -0.010 9.080 1.00 89.25 131 ALA A C 1
ATOM 1045 O O . ALA A 1 131 ? -9.371 0.152 9.784 1.00 89.25 131 ALA A O 1
ATOM 1046 N N . TRP A 1 132 ? -11.603 0.293 9.478 1.00 93.31 132 TRP A N 1
ATOM 1047 C CA . TRP A 1 132 ? -11.889 0.775 10.820 1.00 93.31 132 TRP A CA 1
ATOM 1048 C C . TRP A 1 132 ? -11.401 -0.239 11.862 1.00 93.31 132 TRP A C 1
ATOM 1050 O O . TRP A 1 132 ? -11.745 -1.422 11.768 1.00 93.31 132 TRP A O 1
ATOM 1060 N N . PRO A 1 133 ? -10.589 0.182 12.848 1.00 94.62 133 PRO A N 1
ATOM 1061 C CA . PRO A 1 133 ? -10.022 -0.744 13.813 1.00 94.62 133 PRO A CA 1
ATOM 1062 C C . PRO A 1 133 ? -11.123 -1.329 14.694 1.00 94.62 133 PRO A C 1
ATOM 1064 O O . PRO A 1 133 ? -11.993 -0.600 15.168 1.00 94.62 133 PRO A O 1
ATOM 1067 N N . ALA A 1 134 ? -11.050 -2.633 14.949 1.00 96.38 134 ALA A N 1
ATOM 1068 C CA . ALA A 1 134 ? -11.820 -3.309 15.983 1.00 96.38 134 ALA A CA 1
ATOM 1069 C C . ALA A 1 134 ? -10.940 -3.548 17.219 1.00 96.38 134 ALA A C 1
ATOM 1071 O O . ALA A 1 134 ? -9.740 -3.809 17.123 1.00 96.38 134 ALA A O 1
ATOM 1072 N N . PHE A 1 135 ? -11.549 -3.473 18.396 1.00 97.38 135 PHE A N 1
ATOM 1073 C CA . PHE A 1 135 ? -10.909 -3.638 19.695 1.00 97.38 135 PHE A CA 1
ATOM 1074 C C . PHE A 1 135 ? -11.503 -4.861 20.393 1.00 97.38 135 PHE A C 1
ATOM 1076 O O . PHE A 1 135 ? -12.259 -4.734 21.353 1.00 97.38 135 PHE A O 1
ATOM 1083 N N . GLU A 1 136 ? -11.200 -6.047 19.869 1.00 96.88 136 GLU A N 1
ATOM 1084 C CA . GLU A 1 136 ? -11.767 -7.319 20.345 1.00 96.88 136 GLU A CA 1
ATOM 1085 C C . GLU A 1 136 ? -11.171 -7.774 21.684 1.00 96.88 136 GLU A C 1
ATOM 1087 O O . GLU A 1 136 ? -11.854 -8.401 22.491 1.00 96.88 136 GLU A O 1
ATOM 1092 N N . THR A 1 137 ? -9.909 -7.425 21.948 1.00 97.06 137 THR A N 1
ATOM 1093 C CA . THR A 1 137 ? -9.246 -7.709 23.226 1.00 97.06 137 THR A CA 1
ATOM 1094 C C . THR A 1 137 ? -9.706 -6.716 24.296 1.00 97.06 137 THR A C 1
ATOM 1096 O O . THR A 1 137 ? -9.584 -5.509 24.060 1.00 97.06 137 THR A O 1
ATOM 1099 N N . PRO A 1 138 ? -10.160 -7.178 25.481 1.00 96.56 138 PRO A N 1
ATOM 1100 C CA . PRO A 1 138 ? -10.562 -6.296 26.570 1.00 96.56 138 PRO A CA 1
ATOM 1101 C C . PRO A 1 138 ? -9.464 -5.301 26.955 1.00 96.56 138 PRO A C 1
ATOM 1103 O O . PRO A 1 138 ? -8.335 -5.680 27.274 1.00 96.56 138 PRO A O 1
ATOM 1106 N N . ARG A 1 139 ? -9.807 -4.013 26.939 1.00 97.19 139 ARG A N 1
ATOM 1107 C CA . ARG A 1 139 ? -8.929 -2.903 27.321 1.00 97.19 139 ARG A CA 1
ATOM 1108 C C . ARG A 1 139 ? -9.329 -2.353 28.683 1.00 97.19 139 ARG A C 1
ATOM 1110 O O . ARG A 1 139 ? -10.522 -2.264 28.959 1.00 97.19 139 ARG A O 1
ATOM 1117 N N . PRO A 1 140 ? -8.372 -1.983 29.546 1.00 96.44 140 PRO A N 1
ATOM 1118 C CA . PRO A 1 140 ? -8.688 -1.494 30.881 1.00 96.44 140 PRO A CA 1
ATOM 1119 C C . PRO A 1 140 ? -9.461 -0.169 30.827 1.00 96.44 140 PRO A C 1
ATOM 1121 O O . PRO A 1 140 ? -9.201 0.678 29.971 1.00 96.44 140 PRO A O 1
ATOM 1124 N N . LEU A 1 141 ? -10.393 -0.004 31.766 1.00 91.69 141 LEU A N 1
ATOM 1125 C CA . LEU A 1 141 ? -11.138 1.231 31.999 1.00 91.69 141 LEU A CA 1
ATOM 1126 C C . LEU A 1 141 ? -10.763 1.821 33.372 1.00 91.69 141 LEU A C 1
ATOM 1128 O O . LEU A 1 141 ? -9.878 2.664 33.464 1.00 91.69 141 LEU A O 1
ATOM 1132 N N . ASP A 1 142 ? -11.398 1.346 34.447 1.00 88.25 142 ASP A N 1
ATOM 1133 C CA . ASP A 1 142 ? -11.165 1.727 35.845 1.00 88.25 142 ASP A CA 1
ATOM 1134 C C . ASP A 1 142 ? -11.728 0.659 36.807 1.00 88.25 142 ASP A C 1
ATOM 1136 O O . ASP A 1 142 ? -12.626 -0.103 36.458 1.00 88.25 142 ASP A O 1
ATOM 1140 N N . GLY A 1 143 ? -11.210 0.577 38.039 1.00 83.38 143 GLY A N 1
ATOM 1141 C CA . GLY A 1 143 ? -11.813 -0.244 39.105 1.00 83.38 143 GLY A CA 1
ATOM 1142 C C . GLY A 1 143 ? -12.025 -1.732 38.776 1.00 83.38 143 GLY A C 1
ATOM 1143 O O . GLY A 1 143 ? -12.973 -2.321 39.279 1.00 83.38 143 GLY A O 1
ATOM 1144 N N . GLY A 1 144 ? -11.181 -2.324 37.923 1.00 90.31 144 GLY A N 1
ATOM 1145 C CA . GLY A 1 144 ? -11.311 -3.718 37.471 1.00 90.31 144 GLY A CA 1
ATOM 1146 C C . GLY A 1 144 ? -12.224 -3.923 36.255 1.00 90.31 144 GLY A C 1
ATOM 1147 O O . GLY A 1 144 ? -12.419 -5.061 35.829 1.00 90.31 144 GLY A O 1
ATOM 1148 N N . ARG A 1 145 ? -12.760 -2.841 35.681 1.00 95.12 145 ARG A N 1
ATOM 1149 C CA . ARG A 1 145 ? -13.566 -2.871 34.460 1.00 95.12 145 ARG A CA 1
ATOM 1150 C C . ARG A 1 145 ? -12.707 -2.837 33.210 1.00 95.12 145 ARG A C 1
ATOM 1152 O O . ARG A 1 145 ? -11.626 -2.238 33.190 1.00 95.12 145 ARG A O 1
ATOM 1159 N N . SER A 1 146 ? -13.232 -3.428 32.151 1.00 97.62 146 SER A N 1
ATOM 1160 C CA . SER A 1 146 ? -12.640 -3.392 30.821 1.00 97.62 146 SER A CA 1
ATOM 1161 C C . SER A 1 146 ? -13.698 -3.139 29.752 1.00 97.62 146 SER A C 1
ATOM 1163 O O . SER A 1 146 ? -14.900 -3.195 30.019 1.00 97.62 146 SER A O 1
ATOM 1165 N N . TRP A 1 147 ? -13.256 -2.815 28.542 1.00 98.00 147 TRP A N 1
ATOM 1166 C CA . TRP A 1 147 ? -14.132 -2.599 27.401 1.00 98.00 147 TRP A CA 1
ATOM 1167 C C . TRP A 1 147 ? -13.589 -3.245 26.127 1.00 98.00 147 TRP A C 1
ATOM 1169 O O . TRP A 1 147 ? -12.380 -3.403 25.959 1.00 98.00 147 TRP A O 1
ATOM 1179 N N . THR A 1 148 ? -14.494 -3.597 25.222 1.00 98.44 148 THR A N 1
ATOM 1180 C CA . THR A 1 148 ? -14.203 -3.940 23.823 1.00 98.44 148 THR A CA 1
ATOM 1181 C C . THR A 1 148 ? -15.043 -3.052 22.918 1.00 98.44 148 THR A C 1
ATOM 1183 O O . THR A 1 148 ? -16.054 -2.503 23.362 1.00 98.44 148 THR A O 1
ATOM 1186 N N . ALA A 1 149 ? -14.637 -2.874 21.662 1.00 98.38 149 ALA A N 1
ATOM 1187 C CA . ALA A 1 149 ? -15.431 -2.104 20.712 1.00 98.38 149 ALA A CA 1
ATOM 1188 C C . ALA A 1 149 ? -15.326 -2.652 19.293 1.00 98.38 149 ALA A C 1
ATOM 1190 O O . ALA A 1 149 ? -14.242 -2.989 18.821 1.00 98.38 149 ALA A O 1
ATOM 1191 N N . THR A 1 150 ? -16.455 -2.705 18.601 1.00 98.19 150 THR A N 1
ATOM 1192 C CA . THR A 1 150 ? -16.530 -3.069 17.183 1.00 98.19 150 THR A CA 1
ATOM 1193 C C . THR A 1 150 ? -17.083 -1.892 16.402 1.00 98.19 150 THR A C 1
ATOM 1195 O O . THR A 1 150 ? -18.065 -1.287 16.830 1.00 98.19 150 THR A O 1
ATOM 1198 N N . PHE A 1 151 ? -16.448 -1.567 15.278 1.00 98.00 151 PHE A N 1
ATOM 1199 C CA . PHE A 1 151 ? -16.956 -0.548 14.369 1.00 98.00 151 PHE A CA 1
ATOM 1200 C C . PHE A 1 151 ? -18.336 -0.957 13.842 1.00 98.00 151 PHE A C 1
ATOM 1202 O O . PHE A 1 151 ? -18.537 -2.117 13.481 1.00 98.00 151 PHE A O 1
ATOM 1209 N N . ASP A 1 152 ? -19.265 -0.007 13.820 1.00 97.94 152 ASP A N 1
ATOM 1210 C CA . ASP A 1 152 ? -20.617 -0.183 13.294 1.00 97.94 152 ASP A CA 1
ATOM 1211 C C . ASP A 1 152 ? -20.776 0.558 11.961 1.00 97.94 152 ASP A C 1
ATOM 1213 O O . ASP A 1 152 ? -21.023 -0.059 10.923 1.00 97.94 152 ASP A O 1
ATOM 1217 N N . SER A 1 153 ? -20.587 1.879 11.971 1.00 96.88 153 SER A N 1
ATOM 1218 C CA . SER A 1 153 ? -20.838 2.730 10.808 1.00 96.88 153 SER A CA 1
ATOM 1219 C C . SER A 1 153 ? -20.052 4.042 10.856 1.00 96.88 153 SER A C 1
ATOM 1221 O O . SER A 1 153 ? -19.562 4.463 11.902 1.00 96.88 153 SER A O 1
ATOM 1223 N N . TYR A 1 154 ? -19.924 4.694 9.699 1.00 95.88 154 TYR A N 1
ATOM 1224 C CA . TYR A 1 154 ? -19.286 6.000 9.547 1.00 95.88 154 TYR A CA 1
ATOM 1225 C C . TYR A 1 154 ? -20.234 6.947 8.811 1.00 95.88 154 TYR A C 1
ATOM 1227 O O . TYR A 1 154 ? -20.660 6.657 7.691 1.00 95.88 154 TYR A O 1
ATOM 1235 N N . ASP A 1 155 ? -20.560 8.068 9.447 1.00 95.00 155 ASP A N 1
ATOM 1236 C CA . ASP A 1 155 ? -21.286 9.171 8.834 1.00 95.00 155 ASP A CA 1
ATOM 1237 C C . ASP A 1 155 ? -20.283 10.169 8.251 1.00 95.00 155 ASP A C 1
ATOM 1239 O O . ASP A 1 155 ? -19.686 10.978 8.964 1.00 95.00 155 ASP A O 1
ATOM 1243 N N . GLN A 1 156 ? -20.107 10.105 6.932 1.00 91.25 156 GLN A N 1
ATOM 1244 C CA . GLN A 1 156 ? -19.191 10.982 6.209 1.00 91.25 156 GLN A CA 1
ATOM 1245 C C . GLN A 1 156 ? -19.622 12.454 6.235 1.00 91.25 156 GLN A C 1
ATOM 1247 O O . GLN A 1 156 ? -18.771 13.329 6.126 1.00 91.25 156 GLN A O 1
ATOM 1252 N N . HIS A 1 157 ? -20.918 12.754 6.366 1.00 93.12 157 HIS A N 1
ATOM 1253 C CA . HIS A 1 157 ? -21.383 14.141 6.340 1.00 93.12 157 HIS A CA 1
ATOM 1254 C C . HIS A 1 157 ? -21.016 14.889 7.623 1.00 93.12 157 HIS A C 1
ATOM 1256 O O . HIS A 1 157 ? -20.700 16.076 7.575 1.00 93.12 157 HIS A O 1
ATOM 1262 N N . HIS A 1 158 ? -21.050 14.183 8.753 1.00 94.94 158 HIS A N 1
ATOM 1263 C CA . HIS A 1 158 ? -20.733 14.738 10.068 1.00 94.94 158 HIS A CA 1
ATOM 1264 C C . HIS A 1 158 ? -19.334 14.363 10.567 1.00 94.94 158 HIS A C 1
ATOM 1266 O O . HIS A 1 158 ? -18.935 14.812 11.636 1.00 94.94 158 HIS A O 1
ATOM 1272 N N . GLU A 1 159 ? -18.607 13.537 9.812 1.00 94.81 159 GLU A N 1
ATOM 1273 C CA . GLU A 1 159 ? -17.305 12.984 10.189 1.00 94.81 159 GLU A CA 1
ATOM 1274 C C . GLU A 1 159 ? -17.340 12.254 11.546 1.00 94.81 159 GLU A C 1
ATOM 1276 O O . GLU A 1 159 ? -16.455 12.412 12.387 1.00 94.81 159 GLU A O 1
ATOM 1281 N N . VAL A 1 160 ? -18.373 11.429 11.763 1.00 96.56 160 VAL A N 1
ATOM 1282 C CA . VAL A 1 160 ? -18.586 10.683 13.016 1.00 96.56 160 VAL A CA 1
ATOM 1283 C C . VAL A 1 160 ? -18.549 9.181 12.772 1.00 96.56 160 VAL A C 1
ATOM 1285 O O . VAL A 1 160 ? -19.218 8.661 11.880 1.00 96.56 160 VAL A O 1
ATOM 1288 N N . CYS A 1 161 ? -17.799 8.466 13.607 1.00 96.88 161 CYS A N 1
ATOM 1289 C CA . CYS A 1 161 ? -17.812 7.008 13.660 1.00 96.88 161 CYS A CA 1
ATOM 1290 C C . CYS A 1 161 ? -18.658 6.492 14.810 1.00 96.88 161 CYS A C 1
ATOM 1292 O O . CYS A 1 161 ? -18.559 6.981 15.934 1.00 96.88 161 CYS A O 1
ATOM 1294 N N . HIS A 1 162 ? -19.404 5.433 14.538 1.00 97.94 162 HIS A N 1
ATOM 1295 C CA . HIS A 1 162 ? -20.198 4.715 15.516 1.00 97.94 162 HIS A CA 1
ATOM 1296 C C . HIS A 1 162 ? -19.493 3.414 15.884 1.00 97.94 162 HIS A C 1
ATOM 1298 O O . HIS A 1 162 ? -19.144 2.600 15.023 1.00 97.94 162 HIS A O 1
ATOM 1304 N N . TYR A 1 163 ? -19.274 3.228 17.180 1.00 98.50 163 TYR A N 1
ATOM 1305 C CA . TYR A 1 163 ? -18.667 2.036 17.751 1.00 98.50 163 TYR A CA 1
ATOM 1306 C C . TYR A 1 163 ? -19.610 1.393 18.757 1.00 98.50 163 TYR A C 1
ATOM 1308 O O . TYR A 1 163 ? -20.020 2.028 19.726 1.00 98.50 163 TYR A O 1
ATOM 1316 N N . LEU A 1 164 ? -19.889 0.102 18.589 1.00 98.31 164 LEU A N 1
ATOM 1317 C CA . LEU A 1 164 ? -20.580 -0.674 19.609 1.00 98.31 164 LEU A CA 1
ATOM 1318 C C . LEU A 1 164 ? -19.580 -1.063 20.699 1.00 98.31 164 LEU A C 1
ATOM 1320 O O . LEU A 1 164 ? -18.731 -1.933 20.490 1.00 98.31 164 LEU A O 1
ATOM 1324 N N . VAL A 1 165 ? -19.681 -0.415 21.857 1.00 98.31 165 VAL A N 1
ATOM 1325 C CA . VAL A 1 165 ? -18.784 -0.608 22.997 1.00 98.31 165 VAL A CA 1
ATOM 1326 C C . VAL A 1 165 ? -19.437 -1.520 24.020 1.00 98.31 165 VAL A C 1
ATOM 1328 O O . VAL A 1 165 ? -20.542 -1.251 24.486 1.00 98.31 165 VAL A O 1
ATOM 1331 N N . ARG A 1 166 ? -18.736 -2.580 24.423 1.00 98.06 166 ARG A N 1
ATOM 1332 C CA . ARG A 1 166 ? -19.170 -3.513 25.472 1.00 98.06 166 ARG A CA 1
ATOM 1333 C C . ARG A 1 166 ? -18.296 -3.340 26.699 1.00 98.06 166 ARG A C 1
ATOM 1335 O O . ARG A 1 166 ? -17.080 -3.274 26.566 1.00 98.06 166 ARG A O 1
ATOM 1342 N N . ILE A 1 167 ? -18.910 -3.293 27.877 1.00 97.25 167 ILE A N 1
ATOM 1343 C CA . ILE A 1 167 ? -18.233 -3.077 29.161 1.00 97.25 167 ILE A CA 1
ATOM 1344 C C . ILE A 1 167 ? -18.306 -4.359 29.990 1.00 97.25 167 ILE A C 1
ATOM 1346 O O . ILE A 1 167 ? -19.358 -5.001 30.057 1.00 97.25 167 ILE A O 1
ATOM 1350 N N . PHE A 1 168 ? -17.202 -4.704 30.647 1.00 96.31 168 PHE A N 1
ATOM 1351 C CA . PHE A 1 168 ? -17.039 -5.924 31.429 1.00 96.31 168 PHE A CA 1
ATOM 1352 C C . PHE A 1 168 ? -16.532 -5.630 32.847 1.00 96.31 168 PHE A C 1
ATOM 1354 O O . PHE A 1 168 ? -15.756 -4.697 33.055 1.00 96.31 168 PHE A O 1
ATOM 1361 N N . GLU A 1 169 ? -16.946 -6.458 33.806 1.00 95.44 169 GLU A N 1
ATOM 1362 C CA . GLU A 1 169 ? -16.376 -6.589 35.153 1.00 95.44 169 GLU A CA 1
ATOM 1363 C C . GLU A 1 169 ? -15.824 -8.011 35.304 1.00 95.44 169 GLU A C 1
ATOM 1365 O O . GLU A 1 169 ? -16.572 -8.988 35.418 1.00 95.44 169 GLU A O 1
ATOM 1370 N N . GLY A 1 170 ? -14.496 -8.143 35.237 1.00 92.75 170 GLY A N 1
ATOM 1371 C CA . GLY A 1 170 ? -13.868 -9.444 35.002 1.00 92.75 170 GLY A CA 1
ATOM 1372 C C . GLY A 1 170 ? -14.349 -10.041 33.675 1.00 92.75 170 GLY A C 1
ATOM 1373 O O . GLY A 1 170 ? -14.277 -9.387 32.640 1.00 92.75 170 GLY A O 1
ATOM 1374 N N . GLU A 1 171 ? -14.886 -11.260 33.721 1.00 94.06 171 GLU A N 1
ATOM 1375 C CA . GLU A 1 171 ? -15.410 -11.974 32.544 1.00 94.06 171 GLU A CA 1
ATOM 1376 C C . GLU A 1 171 ? -16.886 -11.656 32.235 1.00 94.06 171 GLU A C 1
ATOM 1378 O O . GLU A 1 171 ? -17.436 -12.106 31.229 1.00 94.06 171 GLU A O 1
ATOM 1383 N N . HIS A 1 172 ? -17.569 -10.901 33.100 1.00 94.75 172 HIS A N 1
ATOM 1384 C CA . HIS A 1 172 ? -19.005 -10.663 32.968 1.00 94.75 172 HIS A CA 1
ATOM 1385 C C . HIS A 1 172 ? -19.272 -9.353 32.236 1.00 94.75 172 HIS A C 1
ATOM 1387 O O . HIS A 1 172 ? -18.815 -8.294 32.660 1.00 94.75 172 HIS A O 1
ATOM 1393 N N . ARG A 1 173 ? -20.066 -9.402 31.161 1.00 95.56 173 ARG A N 1
ATOM 1394 C CA . ARG A 1 173 ? -20.542 -8.194 30.475 1.00 95.56 173 ARG A CA 1
ATOM 1395 C C . ARG A 1 173 ? -21.572 -7.475 31.349 1.00 95.56 173 ARG A C 1
ATOM 1397 O O . ARG A 1 173 ? -22.633 -8.032 31.622 1.00 95.56 173 ARG A O 1
ATOM 1404 N N . VAL A 1 174 ? -21.279 -6.233 31.724 1.00 95.06 174 VAL A N 1
ATOM 1405 C CA . VAL A 1 174 ? -22.129 -5.393 32.588 1.00 95.06 174 VAL A CA 1
ATOM 1406 C C . VAL A 1 174 ? -22.850 -4.277 31.835 1.00 95.06 174 VAL A C 1
ATOM 1408 O O . VAL A 1 174 ? -23.766 -3.669 32.379 1.00 95.06 174 VAL A O 1
ATOM 1411 N N . GLY A 1 175 ? -22.478 -4.009 30.580 1.00 94.31 175 GLY A N 1
ATOM 1412 C CA . GLY A 1 175 ? -23.147 -2.988 29.779 1.00 94.31 175 GLY A CA 1
ATOM 1413 C C . GLY A 1 175 ? -22.742 -2.980 28.312 1.00 94.31 175 GLY A C 1
ATOM 1414 O O . GLY A 1 175 ? -21.780 -3.634 27.904 1.00 94.31 175 GLY A O 1
ATOM 1415 N N . GLU A 1 176 ? -23.501 -2.224 27.527 1.00 96.88 176 GLU A N 1
ATOM 1416 C CA . GLU A 1 176 ? -23.243 -1.948 26.117 1.00 96.88 176 GLU A CA 1
ATOM 1417 C C . GLU A 1 176 ? -23.754 -0.537 25.787 1.00 96.88 176 GLU A C 1
ATOM 1419 O O . GLU A 1 176 ? -24.780 -0.114 26.325 1.00 96.88 176 GLU A O 1
ATOM 1424 N N . LEU A 1 177 ? -23.032 0.198 24.942 1.00 97.25 177 LEU A N 1
ATOM 1425 C CA . LEU A 1 177 ? -23.459 1.492 24.411 1.00 97.25 177 LEU A CA 1
ATOM 1426 C C . LEU A 1 177 ? -22.972 1.684 22.974 1.00 97.25 177 LEU A C 1
ATOM 1428 O O . LEU A 1 177 ? -21.976 1.087 22.565 1.00 97.25 177 LEU A O 1
ATOM 1432 N N . MET A 1 178 ? -23.642 2.569 22.237 1.00 98.06 178 MET A N 1
ATOM 1433 C CA . MET A 1 178 ? -23.108 3.114 20.994 1.00 98.06 178 MET A CA 1
ATOM 1434 C C . MET A 1 178 ? -22.277 4.357 21.321 1.00 98.06 178 MET A C 1
ATOM 1436 O O . MET A 1 178 ? -22.798 5.316 21.888 1.00 98.06 178 MET A O 1
ATOM 1440 N N . ALA A 1 179 ? -20.985 4.323 21.011 1.00 97.94 179 ALA A N 1
ATOM 1441 C CA . ALA A 1 179 ? -20.100 5.469 21.134 1.00 97.94 179 ALA A CA 1
ATOM 1442 C C . ALA A 1 179 ? -20.031 6.212 19.799 1.00 97.94 179 ALA A C 1
ATOM 1444 O O . ALA A 1 179 ? -19.636 5.637 18.786 1.00 97.94 179 ALA A O 1
ATOM 1445 N N . GLU A 1 180 ? -20.386 7.492 19.831 1.00 97.94 180 GLU A N 1
ATOM 1446 C CA . GLU A 1 180 ? -20.172 8.436 18.738 1.00 97.94 180 GLU A CA 1
ATOM 1447 C C . GLU A 1 180 ? -18.789 9.069 18.900 1.00 97.94 180 GLU A C 1
ATOM 1449 O O . GLU A 1 180 ? -18.485 9.688 19.923 1.00 97.94 180 GLU A O 1
ATOM 1454 N N . VAL A 1 181 ? -17.929 8.887 17.902 1.00 97.81 181 VAL A N 1
ATOM 1455 C CA . VAL A 1 181 ? -16.564 9.406 17.901 1.00 97.81 181 VAL A CA 1
ATOM 1456 C C . VAL A 1 181 ? -16.384 10.345 16.719 1.00 97.81 181 VAL A C 1
ATOM 1458 O O . VAL A 1 181 ? -16.272 9.895 15.580 1.00 97.81 181 VAL A O 1
ATOM 1461 N N . GLY A 1 182 ? -16.335 11.648 16.996 1.00 96.31 182 GLY A N 1
ATOM 1462 C CA . GLY A 1 182 ? -15.951 12.650 16.001 1.00 96.31 182 GLY A CA 1
ATOM 1463 C C . GLY A 1 182 ? -14.507 12.447 15.535 1.00 96.31 182 GLY A C 1
ATOM 1464 O O . GLY A 1 182 ? -13.637 12.079 16.338 1.00 96.31 182 GLY A O 1
ATOM 1465 N N . LEU A 1 183 ? -14.269 12.653 14.240 1.00 95.62 183 LEU A N 1
ATOM 1466 C CA . LEU A 1 183 ? -12.979 12.469 13.571 1.00 95.62 183 LEU A CA 1
ATOM 1467 C C . LEU A 1 183 ? -12.240 13.780 13.290 1.00 95.62 183 LEU A C 1
ATOM 1469 O O . LEU A 1 183 ? -11.240 13.777 12.575 1.00 95.62 183 LEU A O 1
ATOM 1473 N N . GLU A 1 184 ? -12.661 14.892 13.889 1.00 93.62 184 GLU A N 1
ATOM 1474 C CA . GLU A 1 184 ? -12.091 16.218 13.629 1.00 93.62 184 GLU A CA 1
ATOM 1475 C C . GLU A 1 184 ? -10.587 16.321 13.962 1.00 93.62 184 GLU A C 1
ATOM 1477 O O . GLU A 1 184 ? -9.904 17.252 13.543 1.00 93.62 184 GLU A O 1
ATOM 1482 N N . PHE A 1 185 ? -10.054 15.349 14.709 1.00 92.44 185 PHE A N 1
ATOM 1483 C CA . PHE A 1 185 ? -8.634 15.234 15.043 1.00 92.44 185 PHE A CA 1
ATOM 1484 C C . PHE A 1 185 ? -7.777 14.583 13.943 1.00 92.44 185 PHE A C 1
ATOM 1486 O O . PHE A 1 185 ? -6.554 14.705 13.983 1.00 92.44 185 PHE A O 1
ATOM 1493 N N . ALA A 1 186 ? -8.387 13.847 13.010 1.00 89.06 186 ALA A N 1
ATOM 1494 C CA . ALA A 1 186 ? -7.684 13.000 12.048 1.00 89.06 186 ALA A CA 1
ATOM 1495 C C . ALA A 1 186 ? -7.398 13.700 10.709 1.00 89.06 186 ALA A C 1
ATOM 1497 O O . ALA A 1 186 ? -6.470 13.311 9.999 1.00 89.06 186 ALA A O 1
ATOM 1498 N N . GLY A 1 187 ? -8.179 14.730 10.362 1.00 88.12 187 GLY A N 1
ATOM 1499 C CA . GLY A 1 187 ? -8.163 15.319 9.023 1.00 88.12 187 GLY A CA 1
ATOM 1500 C C . GLY A 1 187 ? -8.466 14.273 7.943 1.00 88.12 187 GLY A C 1
ATOM 1501 O O . GLY A 1 187 ? -9.258 13.353 8.159 1.00 88.12 187 GLY A O 1
ATOM 1502 N N . ASP A 1 188 ? -7.786 14.388 6.801 1.00 86.00 188 ASP A N 1
ATOM 1503 C CA . ASP A 1 188 ? -8.003 13.518 5.635 1.00 86.00 188 ASP A CA 1
ATOM 1504 C C . ASP A 1 188 ? -7.193 12.204 5.674 1.00 86.00 188 ASP A C 1
ATOM 1506 O O . ASP A 1 188 ? -7.395 11.334 4.825 1.00 86.00 188 ASP A O 1
ATOM 1510 N N . ASP A 1 189 ? -6.260 12.042 6.625 1.00 83.75 189 ASP A N 1
ATOM 1511 C CA . ASP A 1 189 ? -5.377 10.870 6.712 1.00 83.75 189 ASP A CA 1
ATOM 1512 C C . ASP A 1 189 ? -5.600 10.068 7.998 1.00 83.75 189 ASP A C 1
ATOM 1514 O O . ASP A 1 189 ? -4.983 10.289 9.043 1.00 83.75 189 ASP A O 1
ATOM 1518 N N . TRP A 1 190 ? -6.449 9.050 7.894 1.00 88.44 190 TRP A N 1
ATOM 1519 C CA . TRP A 1 190 ? -6.753 8.137 8.998 1.00 88.44 190 TRP A CA 1
ATOM 1520 C C . TRP A 1 190 ? -5.679 7.059 9.197 1.00 88.44 190 TRP A C 1
ATOM 1522 O O . TRP A 1 190 ? -5.779 6.233 10.103 1.00 88.44 190 TRP A O 1
ATOM 1532 N N . THR A 1 191 ? -4.629 7.055 8.370 1.00 85.81 191 THR A N 1
ATOM 1533 C CA . THR A 1 191 ? -3.472 6.162 8.523 1.00 85.81 191 THR A CA 1
ATOM 1534 C C . THR A 1 191 ? -2.344 6.794 9.338 1.00 85.81 191 THR A C 1
ATOM 1536 O O . THR A 1 191 ? -1.368 6.115 9.670 1.00 85.81 191 THR A O 1
ATOM 1539 N N . ALA A 1 192 ? -2.486 8.069 9.716 1.00 86.94 192 ALA A N 1
ATOM 1540 C CA . ALA A 1 192 ? -1.499 8.781 10.510 1.00 86.94 192 ALA A CA 1
ATOM 1541 C C . ALA A 1 192 ? -1.218 8.062 11.851 1.00 86.94 192 ALA A C 1
ATOM 1543 O O . ALA A 1 192 ? -2.152 7.609 12.520 1.00 86.94 192 ALA A O 1
ATOM 1544 N N . PRO A 1 193 ? 0.044 8.011 12.331 1.00 87.12 193 PRO A N 1
ATOM 1545 C CA . PRO A 1 193 ? 0.398 7.284 13.558 1.00 87.12 193 PRO A CA 1
ATOM 1546 C C . PRO A 1 193 ? -0.379 7.703 14.820 1.00 87.12 193 PRO A C 1
ATOM 1548 O O . PRO A 1 193 ? -0.528 6.906 15.744 1.00 87.12 193 PRO A O 1
ATOM 1551 N N . GLY A 1 194 ? -0.872 8.947 14.870 1.00 91.75 194 GLY A N 1
ATOM 1552 C CA . GLY A 1 194 ? -1.663 9.479 15.986 1.00 91.75 194 GLY A CA 1
ATOM 1553 C C . GLY A 1 194 ? -3.144 9.088 15.968 1.00 91.75 194 GLY A C 1
ATOM 1554 O O . GLY A 1 194 ? -3.818 9.242 16.984 1.00 91.75 194 GLY A O 1
ATOM 1555 N N . PHE A 1 195 ? -3.642 8.545 14.855 1.00 94.50 195 PHE A N 1
ATOM 1556 C CA . PHE A 1 195 ? -5.060 8.255 14.674 1.00 94.50 195 PHE A CA 1
ATOM 1557 C C . PHE A 1 195 ? -5.578 7.212 15.672 1.00 94.50 195 PHE A C 1
ATOM 1559 O O . PHE A 1 195 ? -6.532 7.447 16.413 1.00 94.50 195 PHE A O 1
ATOM 1566 N N . LEU A 1 196 ? -4.919 6.051 15.717 1.00 95.44 196 LEU A N 1
ATOM 1567 C CA . LEU A 1 196 ? -5.358 4.923 16.536 1.00 95.44 196 LEU A CA 1
ATOM 1568 C C . LEU A 1 196 ? -5.303 5.218 18.050 1.00 95.44 196 LEU A C 1
ATOM 1570 O O . LEU A 1 196 ? -6.264 4.858 18.739 1.00 95.44 196 LEU A O 1
ATOM 1574 N N . PRO A 1 197 ? -4.245 5.855 18.599 1.00 96.44 197 PRO A N 1
ATOM 1575 C CA . PRO A 1 197 ? -4.227 6.275 19.999 1.00 96.44 197 PRO A CA 1
ATOM 1576 C C . PRO A 1 197 ? -5.391 7.199 20.379 1.00 96.44 197 PRO A C 1
ATOM 1578 O O . PRO A 1 197 ? -6.087 6.907 21.350 1.00 96.44 197 PRO A O 1
ATOM 1581 N N . GLU A 1 198 ? -5.655 8.251 19.598 1.00 97.31 198 GLU A N 1
ATOM 1582 C CA . GLU A 1 198 ? -6.723 9.215 19.903 1.00 97.31 198 GLU A CA 1
ATOM 1583 C C . GLU A 1 198 ? -8.116 8.584 19.761 1.00 97.31 198 GLU A C 1
ATOM 1585 O O . GLU A 1 198 ? -8.967 8.756 20.636 1.00 97.31 198 GLU A O 1
ATOM 1590 N N . LEU A 1 199 ? -8.341 7.769 18.721 1.00 97.62 199 LEU A N 1
ATOM 1591 C CA . LEU A 1 199 ? -9.578 6.996 18.562 1.00 97.62 199 LEU A CA 1
ATOM 1592 C C . LEU A 1 199 ? -9.821 6.075 19.767 1.00 97.62 199 LEU A C 1
ATOM 1594 O O . LEU A 1 199 ? -10.924 6.034 20.315 1.00 97.62 199 LEU A O 1
ATOM 1598 N N . THR A 1 200 ? -8.780 5.367 20.217 1.00 97.56 200 THR A N 1
ATOM 1599 C CA . THR A 1 200 ? -8.850 4.494 21.400 1.00 97.56 200 THR A CA 1
ATOM 1600 C C . THR A 1 200 ? -9.227 5.292 22.648 1.00 97.56 200 THR A C 1
ATOM 1602 O O . THR A 1 200 ? -10.071 4.851 23.429 1.00 97.56 200 THR A O 1
ATOM 1605 N N . GLU A 1 201 ? -8.618 6.463 22.844 1.00 97.25 201 GLU A N 1
ATOM 1606 C CA . GLU A 1 201 ? -8.882 7.315 24.001 1.00 97.25 201 GLU A CA 1
ATOM 1607 C C . GLU A 1 201 ? -10.317 7.855 23.994 1.00 97.25 201 GLU A C 1
ATOM 1609 O O . GLU A 1 201 ? -11.004 7.798 25.015 1.00 97.25 201 GLU A O 1
ATOM 1614 N N . ARG A 1 202 ? -10.815 8.310 22.839 1.00 97.75 202 ARG A N 1
ATOM 1615 C CA . ARG A 1 202 ? -12.200 8.781 22.674 1.00 97.75 202 ARG A CA 1
ATOM 1616 C C . ARG A 1 202 ? -13.224 7.701 23.015 1.00 97.75 202 ARG A C 1
ATOM 1618 O O . ARG A 1 202 ? -14.152 7.971 23.779 1.00 97.75 202 ARG A O 1
ATOM 1625 N N . ILE A 1 203 ? -13.020 6.474 22.532 1.00 97.75 203 ILE A N 1
ATOM 1626 C CA . ILE A 1 203 ? -13.884 5.331 22.866 1.00 97.75 203 ILE A CA 1
ATOM 1627 C C . ILE A 1 203 ? -13.813 5.018 24.369 1.00 97.75 203 ILE A C 1
ATOM 1629 O O . ILE A 1 203 ? -14.849 4.828 25.009 1.00 97.75 203 ILE A O 1
ATOM 1633 N N . ALA A 1 204 ? -12.615 5.025 24.963 1.00 96.69 204 ALA A N 1
ATOM 1634 C CA . ALA A 1 204 ? -12.446 4.796 26.398 1.00 96.69 204 ALA A CA 1
ATOM 1635 C C . ALA A 1 204 ? -13.159 5.867 27.247 1.00 96.69 204 ALA A C 1
ATOM 1637 O O . ALA A 1 204 ? -13.789 5.536 28.254 1.00 96.69 204 ALA A O 1
ATOM 1638 N N . ARG A 1 205 ? -13.126 7.140 26.826 1.00 96.12 205 ARG A N 1
ATOM 1639 C CA . ARG A 1 205 ? -13.866 8.234 27.481 1.00 96.12 205 ARG A CA 1
ATOM 1640 C C . ARG A 1 205 ? -15.380 7.996 27.433 1.00 96.12 205 ARG A C 1
ATOM 1642 O O . ARG A 1 205 ? -16.039 8.133 28.464 1.00 96.12 205 ARG A O 1
ATOM 1649 N N . ALA A 1 206 ? -15.921 7.577 26.287 1.00 95.62 206 ALA A N 1
ATOM 1650 C CA . ALA A 1 206 ? -17.340 7.229 26.158 1.00 95.62 206 ALA A CA 1
ATOM 1651 C C . ALA A 1 206 ? -17.732 6.043 27.063 1.00 95.62 206 ALA A C 1
ATOM 1653 O O . ALA A 1 206 ? -18.745 6.102 27.762 1.00 95.62 206 ALA A O 1
ATOM 1654 N N . ALA A 1 207 ? -16.889 5.007 27.124 1.00 95.25 207 ALA A N 1
ATOM 1655 C CA . ALA A 1 207 ? -17.087 3.845 27.993 1.00 95.25 207 ALA A CA 1
ATOM 1656 C C . ALA A 1 207 ? -17.058 4.201 29.494 1.00 95.25 207 ALA A C 1
ATOM 1658 O O . ALA A 1 207 ? -17.809 3.642 30.294 1.00 95.25 207 ALA A O 1
ATOM 1659 N N . ALA A 1 208 ? -16.205 5.145 29.901 1.00 93.69 208 ALA A N 1
ATOM 1660 C CA . ALA A 1 208 ? -16.110 5.588 31.293 1.00 93.69 208 ALA A CA 1
ATOM 1661 C C . ALA A 1 208 ? -17.353 6.376 31.739 1.00 93.69 208 ALA A C 1
ATOM 1663 O O . ALA A 1 208 ? -17.806 6.230 32.881 1.00 93.69 208 ALA A O 1
ATOM 1664 N N . ALA A 1 209 ? -17.937 7.171 30.836 1.00 90.12 209 ALA A N 1
ATOM 1665 C CA . ALA A 1 209 ? -19.079 8.038 31.121 1.00 90.12 209 ALA A CA 1
ATOM 1666 C C . ALA A 1 209 ? -20.366 7.272 31.481 1.00 90.12 209 ALA A C 1
ATOM 1668 O O . ALA A 1 209 ? -21.204 7.786 32.226 1.00 90.12 209 ALA A O 1
ATOM 1669 N N . THR A 1 210 ? -20.505 6.013 31.052 1.00 81.50 210 THR A N 1
ATOM 1670 C CA . THR A 1 210 ? -21.682 5.164 31.329 1.00 81.50 210 THR A CA 1
ATOM 1671 C C . THR A 1 210 ? -21.911 4.930 32.831 1.00 81.50 210 THR A C 1
ATOM 1673 O O . THR A 1 210 ? -23.016 4.600 33.253 1.00 81.50 210 THR A O 1
ATOM 1676 N N . ARG A 1 211 ? -20.893 5.178 33.673 1.00 66.44 211 ARG A N 1
ATOM 1677 C CA . ARG A 1 211 ? -20.984 5.114 35.142 1.00 66.44 211 ARG A CA 1
ATOM 1678 C C . ARG A 1 211 ? -21.907 6.183 35.745 1.00 66.44 211 ARG A C 1
ATOM 1680 O O . ARG A 1 211 ? -22.421 5.984 36.840 1.00 66.44 211 ARG A O 1
ATOM 1687 N N . SER A 1 212 ? -22.107 7.311 35.058 1.00 56.06 212 SER A N 1
ATOM 1688 C CA . SER A 1 212 ? -22.780 8.485 35.630 1.00 56.06 212 SER A CA 1
ATOM 1689 C C . SER A 1 212 ? -24.313 8.392 35.614 1.00 56.06 212 SER A C 1
ATOM 1691 O O . SER A 1 212 ? -24.975 9.028 36.427 1.00 56.06 212 SER A O 1
ATOM 1693 N N . VAL A 1 213 ? -24.895 7.554 34.749 1.00 53.59 213 VAL A N 1
ATOM 1694 C CA . VAL A 1 213 ? -26.359 7.492 34.564 1.00 53.59 213 VAL A CA 1
ATOM 1695 C C . VAL A 1 213 ? -27.037 6.520 35.542 1.00 53.59 213 VAL A C 1
ATOM 1697 O O . VAL A 1 213 ? -28.172 6.745 35.949 1.00 53.59 213 VAL A O 1
ATOM 1700 N N . ALA A 1 214 ? -26.335 5.481 36.006 1.00 49.22 214 ALA A N 1
ATOM 1701 C CA . ALA A 1 214 ? -26.904 4.469 36.906 1.00 49.22 214 ALA A CA 1
ATOM 1702 C C . ALA A 1 214 ? -26.979 4.894 38.392 1.00 49.22 214 ALA A C 1
ATOM 1704 O O . ALA A 1 214 ? -27.526 4.158 39.205 1.00 49.22 214 ALA A O 1
ATOM 1705 N N . GLY A 1 215 ? -26.447 6.069 38.755 1.00 43.91 215 GLY A N 1
ATOM 1706 C CA . GLY A 1 215 ? -26.457 6.600 40.128 1.00 43.91 215 GLY A CA 1
ATOM 1707 C C . GLY A 1 215 ? -27.527 7.662 40.420 1.00 43.91 215 GLY A C 1
ATOM 1708 O O . GLY A 1 215 ? -27.519 8.230 41.506 1.00 43.91 215 GLY A O 1
ATOM 1709 N N . SER A 1 216 ? -28.423 7.966 39.472 1.00 37.50 216 SER A N 1
ATOM 1710 C CA . SER A 1 216 ? -29.476 8.987 39.625 1.00 37.50 216 SER A CA 1
ATOM 1711 C C . SER A 1 216 ? -30.881 8.397 39.480 1.00 37.50 216 SER A C 1
ATOM 1713 O O . SER A 1 216 ? -31.716 8.904 38.738 1.00 37.50 216 SER A O 1
ATOM 1715 N N . VAL A 1 217 ? -31.154 7.305 40.196 1.00 43.03 217 VAL A N 1
ATOM 1716 C CA . VAL A 1 217 ? -32.525 6.891 40.516 1.00 43.03 217 VAL A CA 1
ATOM 1717 C C . VAL A 1 217 ? -32.548 6.390 41.963 1.00 43.03 217 VAL A C 1
ATOM 1719 O O . VAL A 1 217 ? -32.130 5.268 42.223 1.00 43.03 217 VAL A O 1
ATOM 1722 N N . ALA A 1 218 ? -33.073 7.263 42.834 1.00 35.47 218 ALA A N 1
ATOM 1723 C CA . ALA A 1 218 ? -33.545 7.063 44.214 1.00 35.47 218 ALA A CA 1
ATOM 1724 C C . ALA A 1 218 ? -32.528 6.655 45.297 1.00 35.47 218 ALA A C 1
ATOM 1726 O O . ALA A 1 218 ? -32.127 5.475 45.360 1.00 35.47 218 ALA A O 1
#

Radius of gyration: 28.04 Å; chains: 1; bounding box: 82×33×76 Å

Foldseek 3Di:
DDPVVVVVVVVVVVVVVLLVLLLVVLVCLVVPLPPDPDPVVLLSCLVCVVVNCVSPPPCLLSNLCSLQVDPDLVSLVSNLSSLLVCLVSVSDQLVRVVVSQVVCVVVVSDDCSNVVSSNVSSVVSHPDPDDDDWFQDWDDADDQKTKTWDWDDADPVQQWTWIWMWMDRVVHTPDIDIQIDHPPVQPPHCPDPVNVVVSVVSSSVVVNCVVPPVPPDD